Protein 8Q1W (pdb70)

InterPro domains:
  IPR009056 Cytochrome c-like domain [PF13442] (68-136)
  IPR009056 Cytochrome c-like domain [PF13442] (225-296)
  IPR009056 Cytochrome c-like domain [PS51007] (224-300)
  IPR009056 Cytochrome c-like domain [PS51007] (611-767)
  IPR013036 Domain of unknown function DUF1587 [PF07626] (745-812)
  IPR013039 Domain of unknown function DUF1588 [PF07627] (1191-1307)
  IPR013042 Domain of unknown function DUF1592 [PF07631] (1046-1174)
  IPR013043 Domain of unknown function DUF1595 [PF07637] (831-891)
  IPR036909 Cytochrome c-like domain superfamily [G3DSA:1.10.760.10] (64-149)
  IPR036909 Cytochrome c-like domain superfamily [G3DSA:1.10.760.10] (195-301)
  IPR036909 Cytochrome c-like domain superfamily [SSF46626] (68-137)
  IPR036909 Cytochrome c-like domain superfamily [SSF46626] (224-300)
  IPR036909 Cytochrome c-like domain superfamily [SSF46626] (611-688)
  IPR039715 Zinc finger CCHC domain-containing protein 10 [PTHR13491] (688-729)
  IPR048955 Cip1-like, core domain [PF21340] (362-570)

Solvent-accessible surface area: 13347 Å² total; per-residue (Å²): 161,141,22,77,36,71,53,0,81,113,44,6,51,24,31,103,12,70,20,52,73,55,31,4,18,43,3,48,8,142,120,129,31,79,25,134,28,96,88,32,53,166,103,93,72,64,4,64,79,36,15,25,62,60,53,16,140,158,62,50,90,52,2,35,72,97,19,0,16,5,4,0,29,18,2,82,79,17,43,82,125,110,130,23,70,37,70,67,0,77,36,32,6,41,8,43,92,16,66,23,52,112,52,29,18,60,36,4,118,23,139,121,136,31,78,27,135,28,113,52,30,51,164,102,107,43,64,4,65,68,33,14,22,95,54,57,22,141,171,62,45,92,55,1,34,76,103,22,0,15,8,4,0,28,27,3,90,64,14,78,163,136,26,68,38,71,47,0,65,34,33,6,45,4,49,77,12,69,21,53,113,50,30,6,21,36,1,49,5,139,120,140,29,77,19,131,28,97,86,32,52,166,100,93,46,64,4,62,67,35,16,21,91,48,56,20,138,164,73,45,92,60,2,34,74,99,21,0,13,7,3,0,27,19,2,79,88,26,77

Nearest PDB structures (foldseek):
  8q1w-assembly1_C  TM=1.010E+00  e=5.644E-18  Teredinibacter turnerae
  7b21-assembly1_AAA  TM=9.072E-01  e=2.473E-07  Cellvibrio japonicus Ueda107
  4wq8-assembly1_A  TM=5.565E-01  e=2.620E-02  Allochromatium vinosum DSM 180
  1hro-assembly2_B  TM=5.956E-01  e=1.282E-01  Rhodopila globiformis
  8q1w-assembly1_C  TM=1.013E+00  e=6.441E-17  Teredinibacter turnerae

Structure (mmCIF, N/CA/C/O backbone):
data_8Q1W
#
_entry.id   8Q1W
#
_cell.length_a   38.548
_cell.length_b   38.659
_cell.length_c   44.049
_cell.angle_alpha   90.480
_cell.angle_beta   90.591
_cell.angle_gamma   94.481
#
_symmetry.space_group_name_H-M   'P 1'
#
loop_
_entity.id
_entity.type
_entity.pdbx_description
1 polymer 'Putative lipoprotein'
2 non-polymer 'HEME C'
3 non-polymer 'CHLORIDE ION'
4 non-polymer 'SODIUM ION'
5 water water
#
loop_
_atom_site.group_PDB
_atom_site.id
_atom_site.type_symbol
_atom_site.label_atom_id
_atom_site.label_alt_id
_atom_site.label_comp_id
_atom_site.label_asym_id
_atom_site.label_entity_id
_atom_site.label_seq_id
_atom_site.pdbx_PDB_ins_code
_atom_site.Cartn_x
_atom_site.Cartn_y
_atom_site.Cartn_z
_atom_site.occupancy
_atom_site.B_iso_or_equiv
_atom_site.auth_seq_id
_atom_site.auth_comp_id
_atom_site.auth_asym_id
_atom_site.auth_atom_id
_atom_site.pdbx_PDB_model_num
ATOM 1 N N . TYR A 1 2 ? 44.137 -24.969 19.283 1.000 15.049 2 TYR A N 1
ATOM 2 C CA . TYR A 1 2 ? 43.434 -24.536 20.520 1.000 14.375 2 TYR A CA 1
ATOM 3 C C . TYR A 1 2 ? 42.575 -23.304 20.222 1.000 13.989 2 TYR A C 1
ATOM 4 O O . TYR A 1 2 ? 43.078 -22.336 19.683 1.000 13.787 2 TYR A O 1
ATOM 22 N N . VAL A 1 3 ? 41.292 -23.345 20.606 1.000 14.124 3 VAL A N 1
ATOM 23 C CA . VAL A 1 3 ? 40.359 -22.241 20.417 1.000 14.037 3 VAL A CA 1
ATOM 24 C C . VAL A 1 3 ? 39.789 -21.893 21.783 1.000 13.419 3 VAL A C 1
ATOM 25 O O . VAL A 1 3 ? 39.138 -22.728 22.409 1.000 13.870 3 VAL A O 1
ATOM 38 N N . GLY A 1 4 ? 40.017 -20.651 22.213 1.000 12.368 4 GLY A N 1
ATOM 39 C CA . GLY A 1 4 ? 39.724 -20.226 23.568 1.000 11.831 4 GLY A CA 1
ATOM 40 C C . GLY A 1 4 ? 38.269 -20.466 23.953 1.000 11.762 4 GLY A C 1
ATOM 41 O O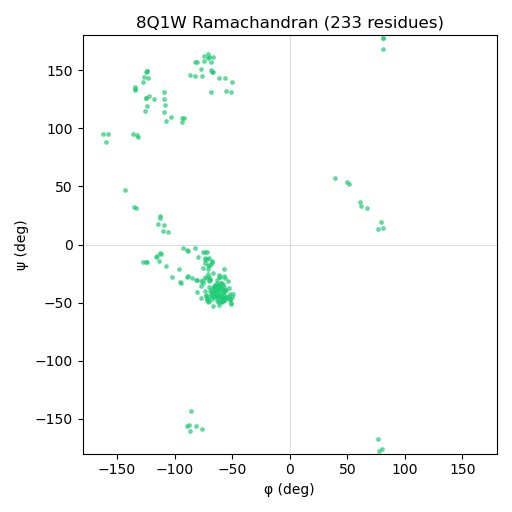 . GLY A 1 4 ? 37.364 -20.303 23.144 1.000 11.317 4 GLY A O 1
ATOM 45 N N . ASN A 1 5 ? 38.079 -20.834 25.220 1.000 11.750 5 ASN A N 1
ATOM 46 C CA . ASN A 1 5 ? 36.772 -21.074 25.799 1.000 12.509 5 ASN A CA 1
ATOM 47 C C . ASN A 1 5 ? 36.468 -19.909 26.732 1.000 11.494 5 ASN A C 1
ATOM 48 O O . ASN A 1 5 ? 37.044 -19.821 27.819 1.000 10.486 5 ASN A O 1
ATOM 59 N N . ALA A 1 6 ? 35.564 -19.032 26.282 1.000 10.543 6 ALA A N 1
ATOM 60 C CA . ALA A 1 6 ? 35.287 -17.787 26.972 1.000 10.574 6 ALA A CA 1
ATOM 61 C C . ALA A 1 6 ? 34.707 -18.050 28.360 1.000 10.261 6 ALA A C 1
ATOM 62 O O . ALA A 1 6 ? 34.975 -17.286 29.266 1.000 8.890 6 ALA A O 1
ATOM 69 N N . ALA A 1 7 ? 33.931 -19.133 28.535 1.000 10.541 7 ALA A N 1
ATOM 70 C CA . ALA A 1 7 ? 33.349 -19.415 29.838 1.000 11.272 7 ALA A CA 1
ATOM 71 C C . ALA A 1 7 ? 34.481 -19.630 30.841 1.000 11.128 7 ALA A C 1
ATOM 72 O O . ALA A 1 7 ? 34.517 -19.001 31.899 1.000 11.673 7 ALA A O 1
ATOM 79 N N . ASN A 1 8 ? 35.454 -20.461 30.461 1.000 11.264 8 ASN A N 1
ATOM 80 C CA . ASN A 1 8 ? 36.608 -20.719 31.304 1.000 11.319 8 ASN A CA 1
ATOM 81 C C . ASN A 1 8 ? 37.446 -19.456 31.476 1.000 10.859 8 ASN A C 1
ATOM 82 O O . ASN A 1 8 ? 38.029 -19.232 32.544 1.000 10.845 8 ASN A O 1
ATOM 93 N N . GLY A 1 9 ? 37.510 -18.636 30.418 1.000 9.903 9 GLY A N 1
ATOM 94 C CA . GLY A 1 9 ? 38.227 -17.369 30.476 1.000 9.798 9 GLY A CA 1
ATOM 95 C C . GLY A 1 9 ? 37.696 -16.448 31.577 1.000 9.516 9 GLY A C 1
ATOM 96 O O . GLY A 1 9 ? 38.469 -15.779 32.255 1.000 8.936 9 GLY A O 1
ATOM 100 N N . GLN A 1 10 ? 36.369 -16.389 31.708 1.000 10.146 10 GLN A N 1
ATOM 101 C CA . GLN A 1 10 ? 35.721 -15.619 32.752 1.000 11.274 10 GLN A CA 1
ATOM 102 C C . GLN A 1 10 ? 36.210 -16.081 34.124 1.000 10.445 10 GLN A C 1
ATOM 103 O O . GLN A 1 10 ? 36.580 -15.250 34.956 1.000 9.322 10 GLN A O 1
ATOM 117 N N . LEU A 1 11 ? 36.241 -17.405 34.329 1.000 10.245 11 LEU A N 1
ATOM 118 C CA . LEU A 1 11 ? 36.672 -17.966 35.603 1.000 10.827 11 LEU A CA 1
ATOM 119 C C . LEU A 1 11 ? 38.138 -17.631 35.871 1.000 10.262 11 LEU A C 1
ATOM 120 O O . LEU A 1 11 ? 38.487 -17.234 36.984 1.000 10.421 11 LEU A O 1
ATOM 136 N N . LEU A 1 12 ? 39.000 -17.770 34.852 1.000 9.620 12 LEU A N 1
ATOM 137 C CA . LEU A 1 12 ? 40.424 -17.508 35.029 1.000 9.455 12 LEU A CA 1
ATOM 138 C C . LEU A 1 12 ? 40.680 -16.027 35.290 1.000 8.725 12 LEU A C 1
ATOM 139 O O . LEU A 1 12 ? 41.510 -15.670 36.119 1.000 8.796 12 LEU A O 1
ATOM 155 N N . TYR A 1 13 ? 39.984 -15.170 34.549 1.000 8.158 13 TYR A N 1
ATOM 156 C CA . TYR A 1 13 ? 40.204 -13.739 34.648 1.000 8.144 13 TYR A CA 1
ATOM 157 C C . TYR A 1 13 ? 39.879 -13.275 36.063 1.000 8.713 13 TYR A C 1
ATOM 158 O O . TYR A 1 13 ? 40.544 -12.394 36.584 1.000 8.772 13 TYR A O 1
ATOM 176 N N . ALA A 1 14 ? 38.862 -13.878 36.682 1.000 9.879 14 ALA A N 1
ATOM 177 C CA . ALA A 1 14 ? 38.402 -13.460 37.999 1.000 10.573 14 ALA A CA 1
ATOM 178 C C . ALA A 1 14 ? 39.163 -14.184 39.118 1.000 11.186 14 ALA A C 1
ATOM 179 O O . ALA A 1 14 ? 38.980 -13.868 40.291 1.000 11.424 14 ALA A O 1
ATOM 186 N N . ASN A 1 15 ? 40.027 -15.140 38.763 1.000 11.710 15 ASN A N 1
ATOM 187 C CA . ASN A 1 15 ? 40.755 -15.928 39.742 1.000 13.511 15 ASN A CA 1
ATOM 188 C C . ASN A 1 15 ? 41.772 -15.046 40.460 1.000 13.617 15 ASN A C 1
ATOM 189 O O . ASN A 1 15 ? 42.547 -14.346 39.825 1.000 13.143 15 ASN A O 1
ATOM 200 N N . ALA A 1 16 ? 41.781 -15.107 41.793 1.000 14.252 16 ALA A N 1
ATOM 201 C CA . ALA A 1 16 ? 42.597 -14.189 42.573 1.000 15.440 16 ALA A CA 1
ATOM 202 C C . ALA A 1 16 ? 44.078 -14.572 42.521 1.000 17.047 16 ALA A C 1
ATOM 203 O O . ALA A 1 16 ? 44.920 -13.717 42.782 1.000 19.338 16 ALA A O 1
ATOM 210 N N . THR A 1 17 ? 44.411 -15.828 42.182 1.000 17.496 17 THR A N 1
ATOM 211 C CA . THR A 1 17 ? 45.803 -16.188 41.949 1.000 18.014 17 THR A CA 1
ATOM 212 C C . THR A 1 17 ? 46.362 -15.416 40.756 1.000 16.832 17 THR A C 1
ATOM 213 O O . THR A 1 17 ? 47.511 -14.999 40.775 1.000 19.076 17 THR A O 1
ATOM 224 N N . LEU A 1 18 ? 45.559 -15.246 39.706 1.000 14.868 18 LEU A N 1
ATOM 225 C CA . LEU A 1 18 ? 45.984 -14.499 38.530 1.000 12.705 18 LEU A CA 1
ATOM 226 C C . LEU A 1 18 ? 45.851 -12.999 38.788 1.000 11.922 18 LEU A C 1
ATOM 227 O O . LEU A 1 18 ? 46.719 -12.211 38.392 1.000 11.544 18 LEU A O 1
ATOM 243 N N . ASP A 1 19 ? 44.746 -12.630 39.455 1.000 11.268 19 ASP A N 1
ATOM 244 C CA . ASP A 1 19 ? 44.500 -11.302 39.995 1.000 11.527 19 ASP A CA 1
ATOM 245 C C . ASP A 1 19 ? 44.449 -10.236 38.895 1.000 9.965 19 ASP A C 1
ATOM 246 O O . ASP A 1 19 ? 44.801 -9.080 39.133 1.000 9.138 19 ASP A O 1
ATOM 255 N N . CYS A 1 20 ? 43.952 -10.603 37.711 1.000 8.721 20 CYS A N 1
ATOM 256 C CA . CYS A 1 20 ? 43.877 -9.656 36.604 1.000 8.769 20 CYS A CA 1
ATOM 257 C C . CYS A 1 20 ? 43.029 -8.436 36.973 1.000 9.383 20 CYS A C 1
ATOM 258 O O . CYS A 1 20 ? 43.302 -7.329 36.504 1.000 8.789 20 CYS A O 1
ATOM 265 N N . THR A 1 21 ? 41.979 -8.640 37.783 1.000 10.094 21 THR A N 1
ATOM 266 C CA . THR A 1 21 ? 41.037 -7.564 38.081 1.000 11.499 21 THR A CA 1
ATOM 267 C C . THR A 1 21 ? 41.642 -6.471 38.965 1.000 11.639 21 THR A C 1
ATOM 268 O O . THR A 1 21 ? 41.233 -5.320 38.862 1.000 11.631 21 THR A O 1
ATOM 279 N N . ASN A 1 22 ? 42.629 -6.815 39.798 1.000 11.470 22 ASN A N 1
ATOM 280 C CA . ASN A 1 22 ? 43.259 -5.846 40.689 1.000 12.125 22 ASN A CA 1
ATOM 281 C C . ASN A 1 22 ? 43.936 -4.722 39.904 1.000 12.077 22 ASN A C 1
ATOM 282 O O . ASN A 1 22 ? 43.913 -3.561 40.317 1.000 12.880 22 ASN A O 1
ATOM 288 N N . CYS A 1 23 ? 44.495 -5.056 38.740 1.000 11.590 23 CYS A N 1
ATOM 289 C CA . CYS A 1 23 ? 45.233 -4.106 37.927 1.000 11.017 23 CYS A CA 1
ATOM 290 C C . CYS A 1 23 ? 44.425 -3.594 36.739 1.000 10.121 23 CYS A C 1
ATOM 291 O O . CYS A 1 23 ? 44.678 -2.490 36.292 1.000 10.672 23 CYS A O 1
ATOM 298 N N . HIS A 1 24 ? 43.483 -4.393 36.232 1.000 9.576 24 HIS A N 1
ATOM 299 C CA . HIS A 1 24 ? 42.784 -4.076 34.996 1.000 8.594 24 HIS A CA 1
ATOM 300 C C . HIS A 1 24 ? 41.283 -3.825 35.173 1.000 9.039 24 HIS A C 1
ATOM 301 O O . HIS A 1 24 ? 40.637 -3.352 34.240 1.000 8.829 24 HIS A O 1
ATOM 316 N N . GLY A 1 25 ? 40.726 -4.104 36.355 1.000 10.197 25 GLY A N 1
ATOM 317 C CA . GLY A 1 25 ? 39.286 -3.983 36.557 1.000 10.281 25 GLY A CA 1
ATOM 318 C C . GLY A 1 25 ? 38.511 -5.194 36.027 1.000 10.426 25 GLY A C 1
ATOM 319 O O . GLY A 1 25 ? 39.053 -6.033 35.302 1.000 9.657 25 GLY A O 1
ATOM 323 N N . ALA A 1 26 ? 37.226 -5.271 36.395 1.000 10.579 26 ALA A N 1
ATOM 324 C CA . ALA A 1 26 ? 36.343 -6.324 35.905 1.000 10.902 26 ALA A CA 1
ATOM 325 C C . ALA A 1 26 ? 36.142 -6.267 34.396 1.000 10.963 26 ALA A C 1
ATOM 326 O O . ALA A 1 26 ? 35.869 -7.299 33.784 1.000 12.226 26 ALA A O 1
ATOM 333 N N . MET A 1 27 ? 36.203 -5.081 33.794 1.000 10.524 27 MET A N 1
ATOM 334 C CA . MET A 1 27 ? 35.972 -4.993 32.364 1.000 10.697 27 MET A CA 1
ATOM 335 C C . MET A 1 27 ? 37.034 -4.124 31.710 1.000 10.086 27 MET A C 1
ATOM 336 O O . MET A 1 27 ? 36.763 -3.471 30.717 1.000 9.344 27 MET A O 1
ATOM 350 N N . GLY A 1 28 ? 38.246 -4.128 32.263 1.000 10.053 28 GLY A N 1
ATOM 351 C CA . GLY A 1 28 ? 39.369 -3.512 31.577 1.000 10.352 28 GLY A CA 1
ATOM 352 C C . GLY A 1 28 ? 39.401 -1.991 31.718 1.000 10.684 28 GLY A C 1
ATOM 353 O O . GLY A 1 28 ? 40.120 -1.338 30.978 1.000 9.844 28 GLY A O 1
ATOM 357 N N . ASP A 1 29 ? 38.699 -1.460 32.730 1.000 11.700 29 ASP A N 1
ATOM 358 C CA . ASP A 1 29 ? 38.593 -0.028 32.965 1.000 13.330 29 ASP A CA 1
ATOM 359 C C . ASP A 1 29 ? 39.281 0.347 34.287 1.000 12.736 29 ASP A C 1
ATOM 360 O O . ASP A 1 29 ? 39.050 1.427 34.838 1.000 13.070 29 ASP A O 1
ATOM 369 N N . GLY A 1 30 ? 40.132 -0.554 34.788 1.000 11.734 30 GLY A N 1
ATOM 370 C CA . GLY A 1 30 ? 40.927 -0.341 35.986 1.000 11.233 30 GLY A CA 1
ATOM 371 C C . GLY A 1 30 ? 42.117 0.583 35.742 1.000 11.048 30 GLY A C 1
ATOM 372 O O . GLY A 1 30 ? 42.122 1.411 34.830 1.000 9.801 30 GLY A O 1
ATOM 376 N N . LEU A 1 31 ? 43.102 0.464 36.629 1.000 11.592 31 LEU A N 1
ATOM 377 C CA . LEU A 1 31 ? 44.285 1.311 36.601 1.000 12.035 31 LEU A CA 1
ATOM 378 C C . LEU A 1 31 ? 44.981 1.214 35.248 1.000 11.170 31 LEU A C 1
ATOM 379 O O . LEU A 1 31 ? 45.361 2.227 34.661 1.000 9.903 31 LEU A O 1
ATOM 395 N N . TYR A 1 32 ? 45.144 -0.021 34.757 1.000 10.403 32 TYR A N 1
ATOM 396 C CA . TYR A 1 32 ? 45.696 -0.235 33.433 1.000 11.010 32 TYR A CA 1
ATOM 397 C C . TYR A 1 32 ? 44.589 -0.718 32.500 1.000 10.951 32 TYR A C 1
ATOM 398 O O . TYR A 1 32 ? 44.017 -1.766 32.744 1.000 11.139 32 TYR A O 1
ATOM 416 N N . LYS A 1 33 ? 44.315 0.034 31.429 1.000 11.596 33 LYS A N 1
ATOM 417 C CA . LYS A 1 33 ? 43.190 -0.243 30.547 1.000 12.329 33 LYS A CA 1
ATOM 418 C C . LYS A 1 33 ? 43.492 -1.419 29.614 1.000 11.483 33 LYS A C 1
ATOM 419 O O . LYS A 1 33 ? 44.638 -1.679 29.266 1.000 11.368 33 LYS A O 1
ATOM 438 N N . ILE A 1 34 ? 42.436 -2.139 29.220 1.000 10.961 34 ILE A N 1
ATOM 439 C CA . ILE A 1 34 ? 42.500 -3.130 28.161 1.000 10.893 34 ILE A CA 1
ATOM 440 C C . ILE A 1 34 ? 41.436 -2.733 27.147 1.000 11.823 34 ILE A C 1
ATOM 441 O O . ILE A 1 34 ? 40.290 -2.531 27.535 1.000 12.711 34 ILE A O 1
ATOM 457 N N . ASP A 1 35 ? 41.839 -2.589 25.875 1.000 12.177 35 ASP A N 1
ATOM 458 C CA . ASP A 1 35 ? 40.926 -2.289 24.781 1.000 12.463 35 ASP A CA 1
ATOM 459 C C . ASP A 1 35 ? 40.492 -3.604 24.131 1.000 11.415 35 ASP A C 1
ATOM 460 O O . ASP A 1 35 ? 41.299 -4.229 23.458 1.000 10.440 35 ASP A O 1
ATOM 469 N N . PRO A 1 36 ? 39.228 -4.073 24.292 1.000 11.408 36 PRO A N 1
ATOM 470 C CA . PRO A 1 36 ? 38.845 -5.396 23.787 1.000 11.827 36 PRO A CA 1
ATOM 471 C C . PRO A 1 36 ? 38.640 -5.514 22.275 1.000 13.334 36 PRO A C 1
ATOM 472 O O . PRO A 1 36 ? 38.442 -6.621 21.766 1.000 12.841 36 PRO A O 1
ATOM 483 N N . HIS A 1 37 ? 38.694 -4.377 21.571 1.000 15.797 37 HIS A N 1
ATOM 484 C CA . HIS A 1 37 ? 38.540 -4.336 20.123 1.000 17.540 37 HIS A CA 1
ATOM 485 C C . HIS A 1 37 ? 39.884 -4.495 19.415 1.000 16.422 37 HIS A C 1
ATOM 486 O O . HIS A 1 37 ? 39.916 -5.007 18.309 1.000 15.918 37 HIS A O 1
ATOM 501 N N . ALA A 1 38 ? 40.987 -4.087 20.062 1.000 16.156 38 ALA A N 1
ATOM 502 C CA . ALA A 1 38 ? 42.299 -4.028 19.429 1.000 15.740 38 ALA A CA 1
ATOM 503 C C . ALA A 1 38 ? 42.821 -5.428 19.100 1.000 15.597 38 ALA A C 1
ATOM 504 O O . ALA A 1 38 ? 42.579 -6.376 19.843 1.000 15.188 38 ALA A O 1
ATOM 511 N N . THR A 1 39 ? 43.607 -5.527 18.024 1.000 16.130 39 THR A N 1
ATOM 512 C CA . THR A 1 39 ? 44.199 -6.796 17.631 1.000 16.638 39 THR A CA 1
ATOM 513 C C . THR A 1 39 ? 45.725 -6.785 17.791 1.000 16.273 39 THR A C 1
ATOM 514 O O . THR A 1 39 ? 46.326 -7.841 17.673 1.000 16.481 39 THR A O 1
ATOM 525 N N . VAL A 1 40 ? 46.352 -5.637 18.116 1.000 16.015 40 VAL A N 1
ATOM 526 C CA . VAL A 1 40 ? 47.783 -5.606 18.395 1.000 17.000 40 VAL A CA 1
ATOM 527 C C . VAL A 1 40 ? 48.021 -4.935 19.748 1.000 16.994 40 VAL A C 1
ATOM 528 O O . VAL A 1 40 ? 47.353 -3.958 20.069 1.000 16.395 40 VAL A O 1
ATOM 541 N N . PHE A 1 41 ? 48.965 -5.481 20.537 1.000 17.501 41 PHE A N 1
ATOM 542 C CA . PHE A 1 41 ? 49.194 -5.020 21.900 1.000 18.384 41 PHE A CA 1
ATOM 543 C C . PHE A 1 41 ? 50.688 -4.856 22.155 1.000 19.414 41 PHE A C 1
ATOM 544 O O . PHE A 1 41 ? 51.485 -5.727 21.807 1.000 20.487 41 PHE A O 1
ATOM 561 N N . GLY A 1 42 ? 51.054 -3.707 22.741 1.000 22.454 42 GLY A N 1
ATOM 562 C CA . GLY A 1 42 ? 52.423 -3.447 23.158 1.000 24.763 42 GLY A CA 1
ATOM 563 C C . GLY A 1 42 ? 53.343 -3.101 21.990 1.000 26.736 42 GLY A C 1
ATOM 564 O O . GLY A 1 42 ? 52.875 -2.875 20.880 1.000 28.323 42 GLY A O 1
ATOM 568 N N . GLN A 1 43 ? 54.659 -3.108 22.257 1.000 27.486 43 GLN A N 1
ATOM 569 C CA . GLN A 1 43 ? 55.649 -2.566 21.338 1.000 27.439 43 GLN A CA 1
ATOM 570 C C . GLN A 1 43 ? 56.199 -3.648 20.411 1.000 27.480 43 GLN A C 1
ATOM 571 O O . GLN A 1 43 ? 57.009 -3.346 19.543 1.000 30.127 43 GLN A O 1
ATOM 585 N N . ASN A 1 44 ? 55.779 -4.901 20.592 1.000 26.413 44 ASN A N 1
ATOM 586 C CA . ASN A 1 44 ? 56.101 -5.953 19.642 1.000 27.326 44 ASN A CA 1
ATOM 587 C C . ASN A 1 44 ? 54.831 -6.337 18.879 1.000 25.831 44 ASN A C 1
ATOM 588 O O . ASN A 1 44 ? 54.787 -7.392 18.259 1.000 27.307 44 ASN A O 1
ATOM 599 N N . ASN A 1 45 ? 53.809 -5.467 18.945 1.000 24.684 45 ASN A N 1
ATOM 600 C CA . ASN A 1 45 ? 52.506 -5.668 18.321 1.000 25.302 45 ASN A CA 1
ATOM 601 C C . ASN A 1 45 ? 52.074 -7.129 18.444 1.000 22.413 45 ASN A C 1
ATOM 602 O O . ASN A 1 45 ? 51.787 -7.790 17.450 1.000 21.536 45 ASN A O 1
ATOM 613 N N . LYS A 1 46 ? 52.009 -7.608 19.693 1.000 19.184 46 LYS A N 1
ATOM 614 C CA . LYS A 1 46 ? 51.578 -8.961 20.009 1.000 17.395 46 LYS A CA 1
ATOM 615 C C . LYS A 1 46 ? 50.063 -9.090 19.855 1.000 14.511 46 LYS A C 1
ATOM 616 O O . LYS A 1 46 ? 49.340 -8.100 19.948 1.000 13.577 46 LYS A O 1
ATOM 635 N N . THR A 1 47 ? 49.600 -10.332 19.670 1.000 12.015 47 THR A N 1
ATOM 636 C CA . THR A 1 47 ? 48.181 -10.642 19.774 1.000 10.564 47 THR A CA 1
ATOM 637 C C . THR A 1 47 ? 47.768 -10.546 21.237 1.000 9.049 47 THR A C 1
ATOM 638 O O . THR A 1 47 ? 48.616 -10.577 22.126 1.000 8.863 47 THR A O 1
ATOM 649 N N . LEU A 1 48 ? 46.462 -10.403 21.473 1.000 8.473 48 LEU A N 1
ATOM 650 C CA . LEU A 1 48 ? 45.922 -10.438 22.822 1.000 8.480 48 LEU A CA 1
ATOM 651 C C . LEU A 1 48 ? 46.401 -11.685 23.565 1.000 8.941 48 LEU A C 1
ATOM 652 O O . LEU A 1 48 ? 46.871 -11.592 24.699 1.000 9.812 48 LEU A O 1
ATOM 668 N N . GLU A 1 49 ? 46.326 -12.847 22.917 1.000 9.408 49 GLU A N 1
ATOM 669 C CA . GLU A 1 49 ? 46.709 -14.111 23.528 1.000 9.905 49 GLU A CA 1
ATOM 670 C C . GLU A 1 49 ? 48.185 -14.090 23.954 1.000 10.191 49 GLU A C 1
ATOM 671 O O . GLU A 1 49 ? 48.545 -14.538 25.047 1.000 8.709 49 GLU A O 1
ATOM 683 N N . ASN A 1 50 ? 49.049 -13.593 23.065 1.000 10.902 50 ASN A N 1
ATOM 684 C CA . ASN A 1 50 ? 50.484 -13.678 23.262 1.000 12.028 50 ASN A CA 1
ATOM 685 C C . ASN A 1 50 ? 50.963 -12.669 24.301 1.000 11.181 50 ASN A C 1
ATOM 686 O O . ASN A 1 50 ? 51.927 -12.962 24.994 1.000 11.459 50 ASN A O 1
ATOM 697 N N . ILE A 1 51 ? 50.327 -11.494 24.401 1.000 10.774 51 ILE A N 1
ATOM 698 C CA . ILE A 1 51 ? 50.686 -10.541 25.443 1.000 11.118 51 ILE A CA 1
ATOM 699 C C . ILE A 1 51 ? 50.350 -11.148 26.816 1.000 10.589 51 ILE A C 1
ATOM 700 O O . ILE A 1 51 ? 51.148 -11.040 27.742 1.000 9.652 51 ILE A O 1
ATOM 716 N N . ILE A 1 52 ? 49.220 -11.863 26.925 1.000 9.951 52 ILE A N 1
ATOM 717 C CA . ILE A 1 52 ? 48.816 -12.470 28.187 1.000 9.410 52 ILE A CA 1
ATOM 718 C C . ILE A 1 52 ? 49.725 -13.659 28.472 1.000 9.211 52 ILE A C 1
ATOM 719 O O . ILE A 1 52 ? 50.208 -13.810 29.593 1.000 8.647 52 ILE A O 1
ATOM 735 N N . ALA A 1 53 ? 49.988 -14.477 27.453 1.000 9.567 53 ALA A N 1
ATOM 736 C CA . ALA A 1 53 ? 50.766 -15.692 27.667 1.000 10.249 53 ALA A CA 1
ATOM 737 C C . ALA A 1 53 ? 52.168 -15.302 28.133 1.000 10.415 53 ALA A C 1
ATOM 738 O O . ALA A 1 53 ? 52.683 -15.856 29.105 1.000 10.438 53 ALA A O 1
ATOM 745 N N . GLU A 1 54 ? 52.759 -14.325 27.442 1.000 10.214 54 GLU A N 1
ATOM 746 C CA . GLU A 1 54 ? 54.174 -14.027 27.598 1.000 10.978 54 GLU A CA 1
ATOM 747 C C . GLU A 1 54 ? 54.410 -13.090 28.784 1.000 10.059 54 GLU A C 1
ATOM 748 O O . GLU A 1 54 ? 55.467 -13.187 29.379 1.000 9.818 54 GLU A O 1
ATOM 754 N N . ASP A 1 55 ? 53.444 -12.221 29.154 1.000 9.839 55 ASP A N 1
ATOM 755 C CA . ASP A 1 55 ? 53.717 -11.077 30.016 1.000 9.981 55 ASP A CA 1
ATOM 756 C C . ASP A 1 55 ? 52.786 -10.986 31.233 1.000 8.523 55 ASP A C 1
ATOM 757 O O . ASP A 1 55 ? 53.100 -10.224 32.155 1.000 8.063 55 ASP A O 1
ATOM 766 N N . MET A 1 56 ? 51.655 -11.718 31.261 1.000 7.042 56 MET A N 1
ATOM 767 C CA . MET A 1 56 ? 50.688 -11.515 32.341 1.000 6.984 56 MET A CA 1
ATOM 768 C C . MET A 1 56 ? 50.369 -12.808 33.099 1.000 7.018 56 MET A C 1
ATOM 769 O O . MET A 1 56 ? 50.371 -13.899 32.554 1.000 7.527 56 MET A O 1
ATOM 782 N N . PRO A 1 57 ? 50.035 -12.771 34.401 1.000 6.867 57 PRO A N 1
ATOM 783 C CA . PRO A 1 57 ? 50.107 -11.566 35.217 1.000 6.820 57 PRO A CA 1
ATOM 784 C C . PRO A 1 57 ? 51.566 -11.261 35.534 1.000 6.941 57 PRO A C 1
ATOM 785 O O . PRO A 1 57 ? 52.403 -12.152 35.457 1.000 6.562 57 PRO A O 1
ATOM 796 N N . GLN A 1 58 ? 51.833 -10.013 35.943 1.000 7.463 58 GLN A N 1
ATOM 797 C CA . GLN A 1 58 ? 53.187 -9.536 36.105 1.000 8.164 58 GLN A CA 1
ATOM 798 C C . GLN A 1 58 ? 53.864 -10.316 37.230 1.000 9.390 58 GLN A C 1
ATOM 799 O O . GLN A 1 58 ? 55.036 -10.642 37.112 1.000 9.445 58 GLN A O 1
ATOM 813 N N . LEU A 1 59 ? 53.112 -10.674 38.281 1.000 11.386 59 LEU A N 1
ATOM 814 C CA . LEU A 1 59 ? 53.660 -11.425 39.409 1.000 13.517 59 LEU A CA 1
ATOM 815 C C . LEU A 1 59 ? 54.397 -12.667 38.924 1.000 12.882 59 LEU A C 1
ATOM 816 O O . LEU A 1 59 ? 55.459 -13.019 39.444 1.000 12.810 59 LEU A O 1
ATOM 832 N N . ASN A 1 60 ? 53.797 -13.362 37.959 1.000 12.090 60 ASN A N 1
ATOM 833 C CA . ASN A 1 60 ? 54.405 -14.554 37.404 1.000 12.422 60 ASN A CA 1
ATOM 834 C C . ASN A 1 60 ? 53.751 -14.882 36.067 1.000 11.503 60 ASN A C 1
ATOM 835 O O . ASN A 1 60 ? 52.718 -15.546 36.023 1.000 11.096 60 ASN A O 1
ATOM 846 N N . PRO A 1 61 ? 54.348 -14.436 34.943 1.000 11.214 61 PRO A N 1
ATOM 847 C CA . PRO A 1 61 ? 53.798 -14.702 33.611 1.000 10.822 61 PRO A CA 1
ATOM 848 C C . PRO A 1 61 ? 53.505 -16.173 33.322 1.000 10.802 61 PRO A C 1
ATOM 849 O O . PRO A 1 61 ? 52.497 -16.500 32.714 1.000 9.194 61 PRO A O 1
ATOM 860 N N . ALA A 1 62 ? 54.362 -17.076 33.804 1.000 11.466 62 ALA A N 1
ATOM 861 C CA . ALA A 1 62 ? 54.216 -18.494 33.506 1.000 12.135 62 ALA A CA 1
ATOM 862 C C . ALA A 1 62 ? 52.970 -19.105 34.148 1.000 13.120 62 ALA A C 1
ATOM 863 O O . ALA A 1 62 ? 52.580 -20.207 33.762 1.000 14.979 62 ALA A O 1
ATOM 870 N N . SER A 1 63 ? 52.327 -18.414 35.102 1.000 12.742 63 SER A N 1
ATOM 871 C CA . SER A 1 63 ? 51.121 -18.933 35.734 1.000 12.620 63 SER A CA 1
ATOM 872 C C . SER A 1 63 ? 49.916 -18.905 34.796 1.000 13.078 63 SER A C 1
ATOM 873 O O . SER A 1 63 ? 48.879 -19.462 35.131 1.000 13.398 63 SER A O 1
ATOM 881 N N . CYS A 1 64 ? 50.012 -18.215 33.653 1.000 12.989 64 CYS A N 1
ATOM 882 C CA . CYS A 1 64 ? 48.929 -18.191 32.687 1.000 12.784 64 CYS A CA 1
ATOM 883 C C . CYS A 1 64 ? 49.557 -18.379 31.315 1.000 12.401 64 CYS A C 1
ATOM 884 O O . CYS A 1 64 ? 50.039 -17.419 30.728 1.000 11.509 64 CYS A O 1
ATOM 891 N N . GLY A 1 65 ? 49.579 -19.634 30.850 1.000 12.095 65 GLY A N 1
ATOM 892 C CA . GLY A 1 65 ? 50.212 -19.987 29.592 1.000 12.812 65 GLY A CA 1
ATOM 893 C C . GLY A 1 65 ? 49.277 -19.815 28.397 1.000 13.176 65 GLY A C 1
ATOM 894 O O . GLY A 1 65 ? 48.257 -19.126 28.477 1.000 12.010 65 GLY A O 1
ATOM 898 N N . ALA A 1 66 ? 49.647 -20.486 27.301 1.000 14.059 66 ALA A N 1
ATOM 899 C CA . ALA A 1 66 ? 48.995 -20.342 26.007 1.000 15.026 66 ALA A CA 1
ATOM 900 C C . ALA A 1 66 ? 47.494 -20.620 26.088 1.000 15.438 66 ALA A C 1
ATOM 901 O O . ALA A 1 66 ? 46.696 -19.866 25.527 1.000 15.017 66 ALA A O 1
ATOM 908 N N . GLU A 1 67 ? 47.124 -21.729 26.736 1.000 16.609 67 GLU A N 1
ATOM 909 C CA . GLU A 1 67 ? 45.731 -22.147 26.828 1.000 18.123 67 GLU A CA 1
ATOM 910 C C . GLU A 1 67 ? 44.942 -21.153 27.679 1.000 14.845 67 GLU A C 1
ATOM 911 O O . GLU A 1 67 ? 43.899 -20.681 27.258 1.000 13.319 67 GLU A O 1
ATOM 923 N N . CYS A 1 68 ? 45.437 -20.879 28.888 1.000 13.108 68 CYS A N 1
ATOM 924 C CA . CYS A 1 68 ? 44.853 -19.899 29.795 1.000 12.219 68 CYS A CA 1
ATOM 925 C C . CYS A 1 68 ? 44.623 -18.568 29.075 1.000 10.764 68 CYS A C 1
ATOM 926 O O . CYS A 1 68 ? 43.549 -17.992 29.197 1.000 10.142 68 CYS A O 1
ATOM 933 N N . ALA A 1 69 ? 45.629 -18.121 28.309 1.000 9.440 69 ALA A N 1
ATOM 934 C CA . ALA A 1 69 ? 45.627 -16.823 27.653 1.000 8.713 69 ALA A CA 1
ATOM 935 C C . ALA A 1 69 ? 44.554 -16.805 26.581 1.000 8.028 69 ALA A C 1
ATOM 936 O O . ALA A 1 69 ? 43.850 -15.815 26.474 1.000 8.065 69 ALA A O 1
ATOM 943 N N . ALA A 1 70 ? 44.432 -17.906 25.820 1.000 7.435 70 ALA A N 1
ATOM 944 C CA . ALA A 1 70 ? 43.435 -18.008 24.761 1.000 7.317 70 ALA A CA 1
ATOM 945 C C . ALA A 1 70 ? 42.026 -17.948 25.355 1.000 6.967 70 ALA A C 1
ATOM 946 O O . ALA A 1 70 ? 41.155 -17.272 24.815 1.000 6.733 70 ALA A O 1
ATOM 953 N N . ASP A 1 71 ? 41.798 -18.678 26.450 1.000 6.495 71 ASP A N 1
ATOM 954 C CA . ASP A 1 71 ? 40.503 -18.655 27.118 1.000 6.620 71 ASP A CA 1
ATOM 955 C C . ASP A 1 71 ? 40.201 -17.231 27.602 1.000 5.952 71 ASP A C 1
ATOM 956 O O . ASP A 1 71 ? 39.110 -16.721 27.360 1.000 5.616 71 ASP A O 1
ATOM 965 N N . ILE A 1 72 ? 41.139 -16.618 28.341 1.000 5.654 72 ILE A N 1
ATOM 966 C CA . ILE A 1 72 ? 40.934 -15.266 28.848 1.000 5.450 72 ILE A CA 1
ATOM 967 C C . ILE A 1 72 ? 40.697 -14.300 27.689 1.000 5.209 72 ILE A C 1
ATOM 968 O O . ILE A 1 72 ? 39.820 -13.455 27.775 1.000 5.092 72 ILE A O 1
ATOM 984 N N . ALA A 1 73 ? 41.511 -14.372 26.628 1.000 5.129 73 ALA A N 1
ATOM 985 C CA . ALA A 1 73 ? 41.316 -13.513 25.466 1.000 5.221 73 ALA A CA 1
ATOM 986 C C . ALA A 1 73 ? 39.894 -13.639 24.894 1.000 5.383 73 ALA A C 1
ATOM 987 O O . ALA A 1 73 ? 39.258 -12.637 24.589 1.000 5.522 73 ALA A O 1
ATOM 994 N N . ALA A 1 74 ? 39.388 -14.872 24.748 1.000 5.546 74 ALA A N 1
ATOM 995 C CA . ALA A 1 74 ? 38.041 -15.128 24.244 1.000 5.820 74 ALA A CA 1
ATOM 996 C C . ALA A 1 74 ? 37.004 -14.414 25.113 1.000 6.165 74 ALA A C 1
ATOM 997 O O . ALA A 1 74 ? 36.046 -13.843 24.600 1.000 6.389 74 ALA A O 1
ATOM 1004 N N . TYR A 1 75 ? 37.224 -14.417 26.432 1.000 6.169 75 TYR A N 1
ATOM 1005 C CA . TYR A 1 75 ? 36.355 -13.695 27.350 1.000 6.301 75 TYR A CA 1
ATOM 1006 C C . TYR A 1 75 ? 36.487 -12.184 27.151 1.000 6.047 75 TYR A C 1
ATOM 1007 O O . TYR A 1 75 ? 35.476 -11.484 27.096 1.000 6.076 75 TYR A O 1
ATOM 1025 N N . ILE A 1 76 ? 37.726 -11.674 27.060 1.000 5.906 76 ILE A N 1
ATOM 1026 C CA . ILE A 1 76 ? 37.951 -10.241 26.917 1.000 5.999 76 ILE A CA 1
ATOM 1027 C C . ILE A 1 76 ? 37.212 -9.674 25.698 1.000 6.308 76 ILE A C 1
ATOM 1028 O O . ILE A 1 76 ? 36.666 -8.578 25.761 1.000 6.443 76 ILE A O 1
ATOM 1044 N N . ARG A 1 77 ? 37.176 -10.397 24.578 1.000 6.597 77 ARG A N 1
ATOM 1045 C CA . ARG A 1 77 ? 36.475 -9.910 23.398 1.000 6.843 77 ARG A CA 1
ATOM 1046 C C . ARG A 1 77 ? 35.006 -9.585 23.685 1.000 7.388 77 ARG A C 1
ATOM 1047 O O . ARG A 1 77 ? 34.445 -8.679 23.043 1.000 7.275 77 ARG A O 1
ATOM 1068 N N . THR A 1 78 ? 34.403 -10.275 24.668 1.000 7.768 78 THR A N 1
ATOM 1069 C CA . THR A 1 78 ? 32.992 -10.072 24.968 1.000 8.565 78 THR A CA 1
ATOM 1070 C C . THR A 1 78 ? 32.739 -8.716 25.621 1.000 9.324 78 THR A C 1
ATOM 1071 O O . THR A 1 78 ? 31.595 -8.290 25.631 1.000 9.654 78 THR A O 1
ATOM 1082 N N . TRP A 1 79 ? 33.776 -8.055 26.162 1.000 9.893 79 TRP A N 1
ATOM 1083 C CA . TRP A 1 79 ? 33.613 -6.756 26.802 1.000 10.611 79 TRP A CA 1
ATOM 1084 C C . TRP A 1 79 ? 33.218 -5.676 25.804 1.000 12.556 79 TRP A C 1
ATOM 1085 O O . TRP A 1 79 ? 32.698 -4.627 26.174 1.000 11.705 79 TRP A O 1
ATOM 1106 N N . ALA A 1 80 ? 33.568 -5.904 24.545 1.000 15.039 80 ALA A N 1
ATOM 1107 C CA . ALA A 1 80 ? 33.178 -4.993 23.488 1.000 17.962 80 ALA A CA 1
ATOM 1108 C C . ALA A 1 80 ? 31.656 -4.840 23.439 1.000 20.688 80 ALA A C 1
ATOM 1109 O O . ALA A 1 80 ? 31.176 -3.850 22.917 1.000 22.788 80 ALA A O 1
ATOM 1116 N N . GLY A 1 81 ? 30.899 -5.802 23.987 1.000 24.078 81 GLY A N 1
ATOM 1117 C CA . GLY A 1 81 ? 29.444 -5.741 23.975 1.000 25.629 81 GLY A CA 1
ATOM 1118 C C . GLY A 1 81 ? 28.871 -5.018 25.183 1.000 26.190 81 GLY A C 1
ATOM 1119 O O . GLY A 1 81 ? 29.609 -4.182 25.755 1.000 29.924 81 GLY A O 1
ATOM 1123 N N . GLY B 1 1 ? 17.634 -32.261 51.292 1.000 20.864 1 GLY B N 1
ATOM 1124 C CA . GLY B 1 1 ? 18.764 -31.423 51.731 1.000 20.495 1 GLY B CA 1
ATOM 1125 C C . GLY B 1 1 ? 18.834 -30.125 50.934 1.000 19.783 1 GLY B C 1
ATOM 1126 O O . GLY B 1 1 ? 18.319 -30.045 49.821 1.000 20.977 1 GLY B O 1
ATOM 1131 N N . TYR B 1 2 ? 19.444 -29.099 51.536 1.000 17.504 2 TYR B N 1
ATOM 1132 C CA . TYR B 1 2 ? 19.771 -27.881 50.816 1.000 15.683 2 TYR B CA 1
ATOM 1133 C C . TYR B 1 2 ? 20.987 -28.203 49.955 1.000 14.474 2 TYR B C 1
ATOM 1134 O O . TYR B 1 2 ? 21.826 -29.000 50.339 1.000 13.722 2 TYR B O 1
ATOM 1152 N N . VAL B 1 3 ? 21.063 -27.608 48.767 1.000 14.363 3 VAL B N 1
ATOM 1153 C CA . VAL B 1 3 ? 22.224 -27.756 47.899 1.000 13.210 3 VAL B CA 1
ATOM 1154 C C . VAL B 1 3 ? 22.710 -26.353 47.559 1.000 12.217 3 VAL B C 1
ATOM 1155 O O . VAL B 1 3 ? 21.988 -25.601 46.908 1.000 12.004 3 VAL B O 1
ATOM 1168 N N . GLY B 1 4 ? 23.923 -26.025 48.031 1.000 11.605 4 GLY B N 1
ATOM 1169 C CA . GLY B 1 4 ? 24.501 -24.700 47.901 1.000 11.626 4 GLY B CA 1
ATOM 1170 C C . GLY B 1 4 ? 24.441 -24.163 46.473 1.000 11.717 4 GLY B C 1
ATOM 1171 O O . GLY B 1 4 ? 24.681 -24.887 45.513 1.000 11.707 4 GLY B O 1
ATOM 1175 N N . ASN B 1 5 ? 24.133 -22.871 46.363 1.000 12.411 5 ASN B N 1
ATOM 1176 C CA . ASN B 1 5 ? 24.115 -22.161 45.098 1.000 13.486 5 ASN B CA 1
ATOM 1177 C C . ASN B 1 5 ? 25.375 -21.302 45.009 1.000 12.720 5 ASN B C 1
ATOM 1178 O O . ASN B 1 5 ? 25.482 -20.302 45.722 1.000 12.450 5 ASN B O 1
ATOM 1189 N N . ALA B 1 6 ? 26.305 -21.680 44.119 1.000 12.239 6 ALA B N 1
ATOM 1190 C CA . ALA B 1 6 ? 27.602 -21.021 44.011 1.000 12.479 6 ALA B CA 1
ATOM 1191 C C . ALA B 1 6 ? 27.469 -19.553 43.596 1.000 12.486 6 ALA B C 1
ATOM 1192 O O . ALA B 1 6 ? 28.268 -18.730 44.028 1.000 12.328 6 ALA B O 1
ATOM 1199 N N . ALA B 1 7 ? 26.495 -19.239 42.731 1.000 12.248 7 ALA B N 1
ATOM 1200 C CA . ALA B 1 7 ? 26.272 -17.869 42.308 1.000 12.480 7 ALA B CA 1
ATOM 1201 C C . ALA B 1 7 ? 25.884 -17.003 43.503 1.000 12.212 7 ALA B C 1
ATOM 1202 O O . ALA B 1 7 ? 26.393 -15.887 43.652 1.000 11.806 7 ALA B O 1
ATOM 1209 N N . ASN B 1 8 ? 24.992 -17.516 44.358 1.000 11.654 8 ASN B N 1
ATOM 1210 C CA . ASN B 1 8 ? 24.668 -16.812 45.584 1.000 11.657 8 ASN B CA 1
ATOM 1211 C C . ASN B 1 8 ? 25.916 -16.670 46.434 1.000 10.661 8 ASN B C 1
ATOM 1212 O O . ASN B 1 8 ? 26.184 -15.591 46.950 1.000 9.875 8 ASN B O 1
ATOM 1223 N N . GLY B 1 9 ? 26.683 -17.762 46.546 1.000 10.188 9 GLY B N 1
ATOM 1224 C CA . GLY B 1 9 ? 27.869 -17.785 47.386 1.000 9.988 9 GLY B CA 1
ATOM 1225 C C . GLY B 1 9 ? 28.925 -16.766 46.953 1.000 10.359 9 GLY B C 1
ATOM 1226 O O . GLY B 1 9 ? 29.595 -16.192 47.803 1.000 9.711 9 GLY B O 1
ATOM 1230 N N . GLN B 1 10 ? 29.092 -16.557 45.640 1.000 10.751 10 GLN B N 1
ATOM 1231 C CA . GLN B 1 10 ? 29.982 -15.515 45.138 1.000 11.760 10 GLN B CA 1
ATOM 1232 C C . GLN B 1 10 ? 29.660 -14.169 45.797 1.000 11.235 10 GLN B C 1
ATOM 1233 O O . GLN B 1 10 ? 30.557 -13.478 46.270 1.000 12.212 10 GLN B O 1
ATOM 1247 N N . LEU B 1 11 ? 28.378 -13.808 45.845 1.000 10.299 11 LEU B N 1
ATOM 1248 C CA . LEU B 1 11 ? 27.963 -12.505 46.337 1.000 10.583 11 LEU B CA 1
ATOM 1249 C C . LEU B 1 11 ? 28.001 -12.450 47.866 1.000 9.531 11 LEU B C 1
ATOM 1250 O O . LEU B 1 11 ? 28.400 -11.430 48.438 1.000 8.887 11 LEU B O 1
ATOM 1266 N N . LEU B 1 12 ? 27.651 -13.574 48.501 1.000 8.283 12 LEU B N 1
ATOM 1267 C CA . LEU B 1 12 ? 27.615 -13.642 49.947 1.000 8.291 12 LEU B CA 1
ATOM 1268 C C . LEU B 1 12 ? 29.033 -13.575 50.491 1.000 7.839 12 LEU B C 1
ATOM 1269 O O . LEU B 1 12 ? 29.270 -12.906 51.483 1.000 7.663 12 LEU B O 1
ATOM 1285 N N . TYR B 1 13 ? 29.977 -14.257 49.826 1.000 7.432 13 TYR B N 1
ATOM 1286 C CA . TYR B 1 13 ? 31.357 -14.215 50.276 1.000 7.254 13 TYR B CA 1
ATOM 1287 C C . TYR B 1 13 ? 31.902 -12.786 50.213 1.000 7.600 13 TYR B C 1
ATOM 1288 O O . TYR B 1 13 ? 32.719 -12.390 51.038 1.000 7.137 13 TYR B O 1
ATOM 1306 N N . ALA B 1 14 ? 31.464 -12.015 49.216 1.000 7.996 14 ALA B N 1
ATOM 1307 C C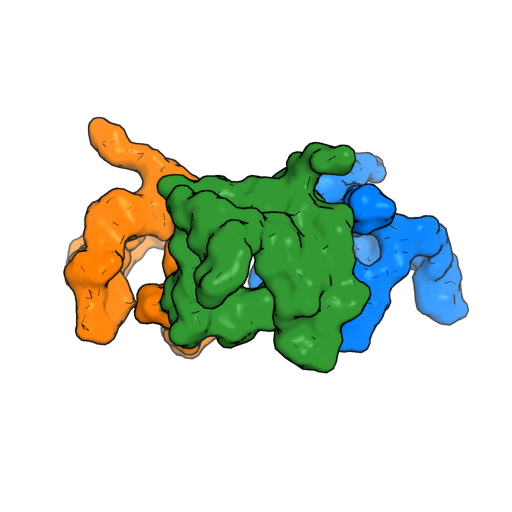A . ALA B 1 14 ? 31.977 -10.672 49.002 1.000 8.414 14 ALA B CA 1
ATOM 1308 C C . ALA B 1 14 ? 31.165 -9.637 49.785 1.000 8.597 14 ALA B C 1
ATOM 1309 O O . ALA B 1 14 ? 31.538 -8.468 49.802 1.000 8.149 14 ALA B O 1
ATOM 1316 N N . ASN B 1 15 ? 30.077 -10.076 50.444 1.000 9.001 15 ASN B N 1
ATOM 1317 C CA . ASN B 1 15 ? 29.173 -9.216 51.200 1.000 9.953 15 ASN B CA 1
ATOM 1318 C C . ASN B 1 15 ? 29.974 -8.338 52.166 1.000 10.924 15 ASN B C 1
ATOM 1319 O O . ASN B 1 15 ? 30.842 -8.834 52.882 1.000 11.495 15 ASN B O 1
ATOM 1330 N N . ALA B 1 16 ? 29.680 -7.032 52.161 1.000 11.750 16 ALA B N 1
ATOM 1331 C CA . ALA B 1 16 ? 30.416 -6.051 52.956 1.000 12.981 16 ALA B CA 1
ATOM 1332 C C . ALA B 1 16 ? 30.223 -6.281 54.456 1.000 13.522 16 ALA B C 1
ATOM 1333 O O . ALA B 1 16 ? 31.171 -6.125 55.216 1.000 15.148 16 ALA B O 1
ATOM 1340 N N . THR B 1 17 ? 29.016 -6.689 54.867 1.000 14.337 17 THR B N 1
ATOM 1341 C CA . THR B 1 17 ? 28.678 -6.927 56.263 1.000 15.100 17 THR B CA 1
ATOM 1342 C C . THR B 1 17 ? 29.370 -8.179 56.792 1.000 14.951 17 THR B C 1
ATOM 1343 O O . THR B 1 17 ? 29.941 -8.116 57.871 1.000 15.135 17 THR B O 1
ATOM 1354 N N . LEU B 1 18 ? 29.288 -9.311 56.063 1.000 13.605 18 LEU B N 1
ATOM 1355 C CA . LEU B 1 18 ? 29.956 -10.540 56.484 1.000 12.972 18 LEU B CA 1
ATOM 1356 C C . LEU B 1 18 ? 31.469 -10.335 56.500 1.000 12.277 18 LEU B C 1
ATOM 1357 O O . LEU B 1 18 ? 32.145 -10.813 57.398 1.000 12.329 18 LEU B O 1
ATOM 1373 N N . ASP B 1 19 ? 32.001 -9.677 55.467 1.000 12.393 19 ASP B N 1
ATOM 1374 C CA . ASP B 1 19 ? 33.367 -9.167 55.459 1.000 12.794 19 ASP B CA 1
ATOM 1375 C C . ASP B 1 19 ? 34.402 -10.299 55.451 1.000 10.719 19 ASP B C 1
ATOM 1376 O O . ASP B 1 19 ? 35.531 -10.108 55.920 1.000 8.952 19 ASP B O 1
ATOM 1385 N N . CYS B 1 20 ? 34.053 -11.434 54.819 1.000 9.116 20 CYS B N 1
ATOM 1386 C CA . CYS B 1 20 ? 34.953 -12.573 54.681 1.000 8.497 20 CYS B CA 1
ATOM 1387 C C . CYS B 1 20 ? 36.261 -12.156 54.016 1.000 9.002 20 CYS B C 1
ATOM 1388 O O . CYS B 1 20 ? 37.321 -12.638 54.385 1.000 8.066 20 CYS B O 1
ATOM 1395 N N . THR B 1 21 ? 36.176 -11.275 53.014 1.000 9.814 21 THR B N 1
ATOM 1396 C CA . THR B 1 21 ? 37.332 -10.957 52.195 1.000 11.755 21 THR B CA 1
ATOM 1397 C C . THR B 1 21 ? 38.361 -10.178 53.012 1.000 11.931 21 THR B C 1
ATOM 1398 O O . THR B 1 21 ? 39.559 -10.273 52.743 1.000 11.395 21 THR B O 1
ATOM 1409 N N . ASN B 1 22 ? 37.907 -9.409 54.008 1.000 12.90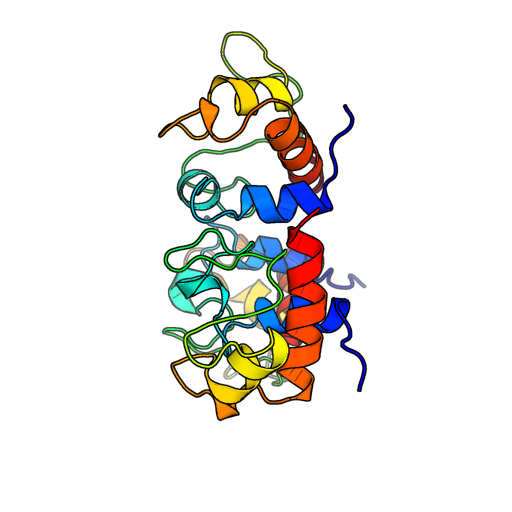2 22 ASN B N 1
ATOM 1410 C CA . ASN B 1 22 ? 38.846 -8.602 54.770 1.000 14.438 22 ASN B CA 1
ATOM 1411 C C . ASN B 1 22 ? 39.852 -9.524 55.466 1.000 13.171 22 ASN B C 1
ATOM 1412 O O . ASN B 1 22 ? 41.034 -9.189 55.549 1.000 12.994 22 ASN B O 1
ATOM 1423 N N . CYS B 1 23 ? 39.389 -10.692 55.945 1.000 11.736 23 CYS B N 1
ATOM 1424 C CA . CYS B 1 23 ? 40.232 -11.602 56.703 1.000 10.652 23 CYS B CA 1
ATOM 1425 C C . CYS B 1 23 ? 40.868 -12.672 55.813 1.000 9.341 23 CYS B C 1
ATOM 1426 O O . CYS B 1 23 ? 41.989 -13.093 56.067 1.000 9.169 23 CYS B O 1
ATOM 1433 N N . HIS B 1 24 ? 40.167 -13.114 54.765 1.000 8.712 24 HIS B N 1
ATOM 1434 C CA . HIS B 1 24 ? 40.577 -14.304 54.026 1.000 7.920 24 HIS B CA 1
ATOM 1435 C C . HIS B 1 24 ? 41.056 -13.994 52.608 1.000 8.095 24 HIS B C 1
ATOM 1436 O O . HIS B 1 24 ? 41.560 -14.871 51.899 1.000 8.138 24 HIS B O 1
ATOM 1451 N N . GLY B 1 25 ? 40.891 -12.749 52.179 1.000 8.596 25 GLY B N 1
ATOM 1452 C CA . GLY B 1 25 ? 41.232 -12.398 50.810 1.000 8.700 25 GLY B CA 1
ATOM 1453 C C . GLY B 1 25 ? 40.112 -12.793 49.848 1.000 8.882 25 GLY B C 1
ATOM 1454 O O . GLY B 1 25 ? 39.112 -13.384 50.244 1.000 8.541 25 GLY B O 1
ATOM 1458 N N . ALA B 1 26 ? 40.303 -12.477 48.568 1.000 8.463 26 ALA B N 1
ATOM 1459 C CA . ALA B 1 26 ? 39.293 -12.771 47.569 1.000 8.457 26 ALA B CA 1
ATOM 1460 C C . ALA B 1 26 ? 39.115 -14.280 47.431 1.000 8.689 26 ALA B C 1
ATOM 1461 O O . ALA B 1 26 ? 37.995 -14.743 47.215 1.000 8.701 26 ALA B O 1
ATOM 1468 N N . MET B 1 27 ? 40.204 -15.047 47.564 1.000 8.808 27 MET B N 1
ATOM 1469 C CA . MET B 1 27 ? 40.098 -16.491 47.389 1.000 9.675 27 MET B CA 1
ATOM 1470 C C . MET B 1 27 ? 41.000 -17.235 48.370 1.000 9.877 27 MET B C 1
ATOM 1471 O O . MET B 1 27 ? 41.694 -18.172 48.004 1.000 9.697 27 MET B O 1
ATOM 1485 N N . GLY B 1 28 ? 40.942 -16.831 49.643 1.000 10.673 28 GLY B N 1
ATOM 1486 C CA . GLY B 1 28 ? 41.499 -17.629 50.721 1.000 11.600 28 GLY B CA 1
ATOM 1487 C C . GLY B 1 28 ? 43.021 -17.560 50.819 1.000 12.899 28 GLY B C 1
ATOM 1488 O O . GLY B 1 28 ? 43.611 -18.391 51.509 1.000 13.114 28 GLY B O 1
ATOM 1492 N N . ASP B 1 29 ? 43.653 -16.605 50.119 1.000 14.034 29 ASP B N 1
ATOM 1493 C CA . ASP B 1 29 ? 45.090 -16.410 50.238 1.000 16.452 29 ASP B CA 1
ATOM 1494 C C . ASP B 1 29 ? 45.399 -15.061 50.899 1.000 15.526 29 ASP B C 1
ATOM 1495 O O . ASP B 1 29 ? 46.487 -14.535 50.699 1.000 16.003 29 ASP B O 1
ATOM 1504 N N . GLY B 1 30 ? 44.461 -14.528 51.699 1.000 14.664 30 GLY B N 1
ATOM 1505 C CA . GLY B 1 30 ? 44.675 -13.320 52.484 1.000 14.298 30 GLY B CA 1
ATOM 1506 C C . GLY B 1 30 ? 45.324 -13.622 53.838 1.000 14.070 30 GLY B C 1
ATOM 1507 O O . GLY B 1 30 ? 46.155 -14.515 53.936 1.000 13.822 30 GLY B O 1
ATOM 1511 N N . LEU B 1 31 ? 44.924 -12.891 54.885 1.000 14.110 31 LEU B N 1
ATOM 1512 C CA . LEU B 1 31 ? 45.637 -12.911 56.160 1.000 14.376 31 LEU B CA 1
ATOM 1513 C C . LEU B 1 31 ? 45.529 -14.289 56.802 1.000 13.786 31 LEU B C 1
ATOM 1514 O O . LEU B 1 31 ? 46.519 -14.821 57.301 1.000 13.582 31 LEU B O 1
ATOM 1530 N N . TYR B 1 32 ? 44.304 -14.826 56.791 1.000 12.486 32 TYR B N 1
ATOM 1531 C CA . TYR B 1 32 ? 44.007 -16.178 57.226 1.000 11.736 32 TYR B CA 1
ATOM 1532 C C . TYR B 1 32 ? 43.663 -17.024 56.002 1.000 11.266 32 TYR B C 1
ATOM 1533 O O . TYR B 1 32 ? 42.828 -16.626 55.193 1.000 10.302 32 TYR B O 1
ATOM 1551 N N . LYS B 1 33 ? 44.289 -18.200 55.893 1.000 11.241 33 LYS B N 1
ATOM 1552 C CA . LYS B 1 33 ? 44.159 -19.035 54.707 1.000 12.406 33 LYS B CA 1
ATOM 1553 C C . LYS B 1 33 ? 42.943 -19.957 54.787 1.000 11.391 33 LYS B C 1
ATOM 1554 O O . LYS B 1 33 ? 42.561 -20.423 55.854 1.000 10.947 33 LYS B O 1
ATOM 1573 N N . ILE B 1 34 ? 42.346 -20.185 53.612 1.000 10.465 34 ILE B N 1
ATOM 1574 C CA . ILE B 1 34 ? 41.337 -21.200 53.386 1.000 10.786 34 ILE B CA 1
ATOM 1575 C C . ILE B 1 34 ? 41.854 -22.121 52.287 1.000 11.488 34 ILE B C 1
ATOM 1576 O O . ILE B 1 34 ? 42.253 -21.638 51.231 1.000 11.040 34 ILE B O 1
ATOM 1592 N N . ASP B 1 35 ? 41.855 -23.431 52.551 1.000 12.932 35 ASP B N 1
ATOM 1593 C CA . ASP B 1 35 ? 42.170 -24.441 51.553 1.000 13.972 35 ASP B CA 1
ATOM 1594 C C . ASP B 1 35 ? 40.873 -24.890 50.880 1.000 13.098 35 ASP B C 1
ATOM 1595 O O . ASP B 1 35 ? 40.072 -25.573 51.509 1.000 12.880 35 ASP B O 1
ATOM 1604 N N . PRO B 1 36 ? 40.613 -24.542 49.600 1.000 13.954 36 PRO B N 1
ATOM 1605 C CA . PRO B 1 36 ? 39.347 -24.904 48.960 1.000 14.807 36 PRO B CA 1
ATOM 1606 C C . PRO B 1 36 ? 39.173 -26.371 48.568 1.000 16.351 36 PRO B C 1
ATOM 1607 O O . PRO B 1 36 ? 38.091 -26.727 48.096 1.000 16.835 36 PRO B O 1
ATOM 1618 N N . HIS B 1 37 ? 40.242 -27.177 48.717 1.000 17.777 37 HIS B N 1
ATOM 1619 C CA . HIS B 1 37 ? 40.241 -28.595 48.381 1.000 20.367 37 HIS B CA 1
ATOM 1620 C C . HIS B 1 37 ? 39.966 -29.473 49.609 1.000 18.308 37 HIS B C 1
ATOM 1621 O O . HIS B 1 37 ? 39.576 -30.626 49.466 1.000 17.869 37 HIS B O 1
ATOM 1636 N N . ALA B 1 38 ? 40.194 -28.956 50.820 1.000 16.553 38 ALA B N 1
ATOM 1637 C CA . ALA B 1 38 ? 40.074 -29.765 52.029 1.000 15.344 38 ALA B CA 1
ATOM 1638 C C . ALA B 1 38 ? 38.617 -30.169 52.245 1.000 14.886 38 ALA B C 1
ATOM 1639 O O . ALA B 1 38 ? 37.706 -29.433 51.884 1.000 13.984 38 ALA B O 1
ATOM 1646 N N . THR B 1 39 ? 38.420 -31.351 52.836 1.000 14.534 39 THR B N 1
ATOM 1647 C CA . THR B 1 39 ? 37.094 -31.861 53.151 1.000 14.732 39 THR B CA 1
ATOM 1648 C C . THR B 1 39 ? 36.808 -31.807 54.656 1.000 13.125 39 THR B C 1
ATOM 1649 O O . THR B 1 39 ? 35.647 -31.884 55.053 1.000 13.353 39 THR B O 1
ATOM 1660 N N . VAL B 1 40 ? 37.853 -31.683 55.494 1.000 12.431 40 VAL B N 1
ATOM 1661 C CA . VAL B 1 40 ? 37.690 -31.521 56.935 1.000 12.344 40 VAL B CA 1
ATOM 1662 C C . VAL B 1 40 ? 38.403 -30.230 57.344 1.000 11.858 40 VAL B C 1
ATOM 1663 O O . VAL B 1 40 ? 39.410 -29.864 56.739 1.000 11.780 40 VAL B O 1
ATOM 1668 N N . PHE B 1 41 ? 37.823 -29.510 58.314 1.000 11.710 41 PHE B N 1
ATOM 1669 C CA . PHE B 1 41 ? 38.319 -28.209 58.748 1.000 12.170 41 PHE B CA 1
ATOM 1670 C C . PHE B 1 41 ? 38.362 -28.135 60.275 1.000 12.878 41 PHE B C 1
ATOM 1671 O O . PHE B 1 41 ? 37.407 -28.515 60.950 1.000 12.567 41 PHE B O 1
ATOM 1688 N N . GLY B 1 42 ? 39.479 -27.604 60.794 1.000 13.803 42 GLY B N 1
ATOM 1689 C CA . GLY B 1 42 ? 39.625 -27.320 62.214 1.000 14.580 42 GLY B CA 1
ATOM 1690 C C . GLY B 1 42 ? 39.920 -28.569 63.042 1.000 15.945 42 GLY B C 1
ATOM 1691 O O . GLY B 1 42 ? 40.010 -29.679 62.523 1.000 15.561 42 GLY B O 1
ATOM 1695 N N . GLN B 1 43 ? 40.019 -28.368 64.356 1.000 17.398 43 GLN B N 1
ATOM 1696 C CA . GLN B 1 43 ? 40.357 -29.441 65.281 1.000 18.003 43 GLN B CA 1
ATOM 1697 C C . GLN B 1 43 ? 39.222 -30.457 65.407 1.000 18.386 43 GLN B C 1
ATOM 1698 O O . GLN B 1 43 ? 39.463 -31.569 65.872 1.000 19.098 43 GLN B O 1
ATOM 1712 N N . ASN B 1 44 ? 37.995 -30.088 65.013 1.000 19.148 44 ASN B N 1
ATOM 1713 C CA . ASN B 1 44 ? 36.843 -30.965 65.154 1.000 19.336 44 ASN B CA 1
ATOM 1714 C C . ASN B 1 44 ? 36.423 -31.552 63.810 1.000 18.904 44 ASN B C 1
ATOM 1715 O O . ASN B 1 44 ? 35.352 -32.138 63.725 1.000 19.607 44 ASN B O 1
ATOM 1726 N N . ASN B 1 45 ? 37.258 -31.372 62.780 1.000 18.286 45 ASN B N 1
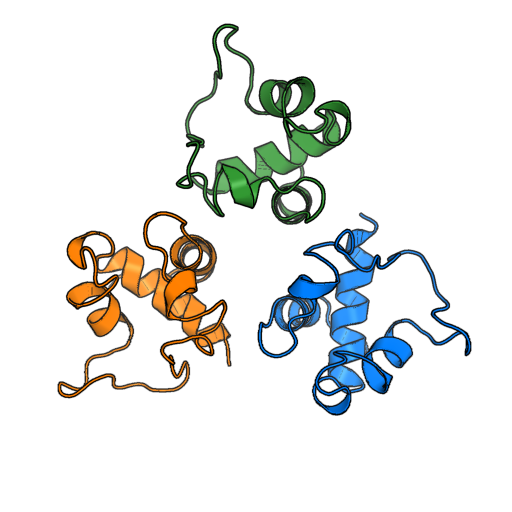ATOM 1727 C CA . ASN B 1 45 ? 37.063 -31.960 61.463 1.000 18.431 45 ASN B CA 1
ATOM 1728 C C . ASN B 1 45 ? 35.652 -31.700 60.956 1.000 16.842 45 ASN B C 1
ATOM 1729 O O . ASN B 1 45 ? 34.947 -32.615 60.540 1.000 16.203 45 ASN B O 1
ATOM 1740 N N . LYS B 1 46 ? 35.255 -30.434 60.945 1.000 15.720 46 LYS B N 1
ATOM 1741 C CA . LYS B 1 46 ? 33.953 -30.102 60.412 1.000 15.147 46 LYS B CA 1
ATOM 1742 C C . LYS B 1 46 ? 34.070 -30.001 58.900 1.000 12.478 46 LYS B C 1
ATOM 1743 O O . LYS B 1 46 ? 35.154 -29.820 58.372 1.000 11.416 46 LYS B O 1
ATOM 1762 N N . THR B 1 47 ? 32.938 -30.176 58.225 1.000 12.054 47 THR B N 1
ATOM 1763 C CA . THR B 1 47 ? 32.815 -29.886 56.810 1.000 11.631 47 THR B CA 1
ATOM 1764 C C . THR B 1 47 ? 32.956 -28.382 56.596 1.000 10.604 47 THR B C 1
ATOM 1765 O O . THR B 1 47 ? 32.733 -27.601 57.519 1.000 10.440 47 THR B O 1
ATOM 1776 N N . LEU B 1 48 ? 33.253 -27.999 55.351 1.000 9.532 48 LEU B N 1
ATOM 1777 C CA . LEU B 1 48 ? 33.348 -26.598 54.966 1.000 9.262 48 LEU B CA 1
ATOM 1778 C C . LEU B 1 48 ? 32.083 -25.839 55.388 1.000 9.566 48 LEU B C 1
ATOM 1779 O O . LEU B 1 48 ? 32.169 -24.765 55.992 1.000 9.678 48 LEU B O 1
ATOM 1795 N N . GLU B 1 49 ? 30.910 -26.401 55.077 1.000 9.886 49 GLU B N 1
ATOM 1796 C CA . GLU B 1 49 ? 29.635 -25.768 55.378 1.000 10.880 49 GLU B CA 1
ATOM 1797 C C . GLU B 1 49 ? 29.485 -25.525 56.885 1.000 11.003 49 GLU B C 1
ATOM 1798 O O . GLU B 1 49 ? 29.082 -24.446 57.317 1.000 9.994 49 GLU B O 1
ATOM 1810 N N . ASN B 1 50 ? 29.836 -26.522 57.692 1.000 11.886 50 ASN B N 1
ATOM 1811 C CA . ASN B 1 50 ? 29.589 -26.461 59.126 1.000 12.654 50 ASN B CA 1
ATOM 1812 C C . ASN B 1 50 ? 30.578 -25.524 59.824 1.000 12.241 50 ASN B C 1
ATOM 1813 O O . ASN B 1 50 ? 30.233 -24.928 60.843 1.000 12.267 50 ASN B O 1
ATOM 1824 N N . ILE B 1 51 ? 31.804 -25.399 59.305 1.000 11.488 51 ILE B N 1
ATOM 1825 C CA . ILE B 1 51 ? 32.795 -24.529 59.929 1.000 11.560 51 ILE B CA 1
ATOM 1826 C C . ILE B 1 51 ? 32.358 -23.076 59.720 1.000 10.293 51 ILE B C 1
ATOM 1827 O O . ILE B 1 51 ? 32.473 -22.256 60.629 1.000 9.580 51 ILE B O 1
ATOM 1843 N N . ILE B 1 52 ? 31.778 -22.792 58.546 1.000 9.573 52 ILE B N 1
ATOM 1844 C CA . ILE B 1 52 ? 31.284 -21.464 58.213 1.000 9.100 52 ILE B CA 1
ATOM 1845 C C . ILE B 1 52 ? 30.021 -21.190 59.019 1.000 9.521 52 ILE B C 1
ATOM 1846 O O . ILE B 1 52 ? 29.908 -20.141 59.632 1.000 8.745 52 ILE B O 1
ATOM 1862 N N . ALA B 1 53 ? 29.087 -22.151 59.030 1.000 10.403 53 ALA B N 1
ATOM 1863 C CA . ALA B 1 53 ? 27.822 -21.970 59.738 1.000 11.180 53 ALA B CA 1
ATOM 1864 C C . ALA B 1 53 ? 28.091 -21.707 61.218 1.000 11.612 53 ALA B C 1
ATOM 1865 O O . ALA B 1 53 ? 27.587 -20.747 61.780 1.000 10.992 53 ALA B O 1
ATOM 1872 N N . GLU B 1 54 ? 28.926 -22.544 61.840 1.000 12.179 54 GLU B N 1
ATOM 1873 C CA . GLU B 1 54 ? 29.088 -22.507 63.288 1.000 12.963 54 GLU B CA 1
ATOM 1874 C C . GLU B 1 54 ? 30.039 -21.396 63.752 1.000 11.596 54 GLU B C 1
ATOM 1875 O O . GLU B 1 54 ? 29.855 -20.888 64.853 1.000 11.116 54 GLU B O 1
ATOM 1887 N N . ASP B 1 55 ? 31.043 -21.010 62.945 1.000 10.583 55 ASP B N 1
ATOM 1888 C CA . ASP B 1 55 ? 32.162 -20.216 63.445 1.000 10.857 55 ASP B CA 1
ATOM 1889 C C . ASP B 1 55 ? 32.398 -18.912 62.677 1.000 8.800 55 ASP B C 1
ATOM 1890 O O . ASP B 1 55 ? 33.137 -18.063 63.185 1.000 8.688 55 ASP B O 1
ATOM 1899 N N . MET B 1 56 ? 31.817 -18.728 61.479 1.000 7.253 56 MET B N 1
ATOM 1900 C CA . MET B 1 56 ? 32.174 -17.569 60.665 1.000 6.605 56 MET B CA 1
ATOM 1901 C C . MET B 1 56 ? 30.957 -16.739 60.284 1.000 6.949 56 MET B C 1
ATOM 1902 O O . MET B 1 56 ? 29.897 -17.280 60.074 1.000 7.442 56 MET B O 1
ATOM 1915 N N . PRO B 1 57 ? 31.057 -15.402 60.127 1.000 7.104 57 PRO B N 1
ATOM 1916 C CA . PRO B 1 57 ? 32.272 -14.641 60.441 1.000 7.458 57 PRO B CA 1
ATOM 1917 C C . PRO B 1 57 ? 32.473 -14.620 61.956 1.000 7.891 57 PRO B C 1
ATOM 1918 O O . PRO B 1 57 ? 31.526 -14.877 62.692 1.000 7.629 57 PRO B O 1
ATOM 1929 N N . GLN B 1 58 ? 33.689 -14.322 62.425 1.000 8.385 58 GLN B N 1
ATOM 1930 C CA . GLN B 1 58 ? 33.979 -14.393 63.850 1.000 8.911 58 GLN B CA 1
ATOM 1931 C C . GLN B 1 58 ? 33.167 -13.362 64.631 1.000 10.180 58 GLN B C 1
ATOM 1932 O O . GLN B 1 58 ? 32.749 -13.650 65.746 1.000 9.763 58 GLN B O 1
ATOM 1946 N N . LEU B 1 59 ? 32.931 -12.177 64.051 1.000 11.753 59 LEU B N 1
ATOM 1947 C CA . LEU B 1 59 ? 32.184 -11.120 64.722 1.000 13.899 59 LEU B CA 1
ATOM 1948 C C . LEU B 1 59 ? 30.846 -11.647 65.232 1.000 14.421 59 LEU B C 1
ATOM 1949 O O . LEU B 1 59 ? 30.415 -11.347 66.351 1.000 15.394 59 LEU B O 1
ATOM 1965 N N . ASN B 1 60 ? 30.170 -12.420 64.392 1.000 14.045 60 ASN B N 1
ATOM 1966 C CA . ASN B 1 60 ? 28.875 -12.943 64.759 1.000 14.074 60 ASN B CA 1
ATOM 1967 C C . ASN B 1 60 ? 28.576 -14.155 63.890 1.000 12.081 60 ASN B C 1
ATOM 1968 O O . ASN B 1 60 ? 27.955 -14.015 62.849 1.000 12.104 60 ASN B O 1
ATOM 1979 N N . PRO B 1 61 ? 28.978 -15.373 64.288 1.000 11.259 61 PRO B N 1
ATOM 1980 C CA . PRO B 1 61 ? 28.736 -16.561 63.464 1.000 11.384 61 PRO B CA 1
ATOM 1981 C C . PRO B 1 61 ? 27.277 -16.773 63.051 1.000 11.956 61 PRO B C 1
ATOM 1982 O O . PRO B 1 61 ? 27.007 -17.237 61.947 1.000 12.188 61 PRO B O 1
ATOM 1993 N N . ALA B 1 62 ? 26.311 -16.361 63.881 1.000 12.444 62 ALA B N 1
ATOM 1994 C CA . ALA B 1 62 ? 24.907 -16.588 63.559 1.000 13.294 62 ALA B CA 1
ATOM 1995 C C . ALA B 1 62 ? 24.437 -15.777 62.350 1.000 13.601 62 ALA B C 1
ATOM 1996 O O . ALA B 1 62 ? 23.375 -16.071 61.801 1.000 14.248 62 ALA B O 1
ATOM 2003 N N . SER B 1 63 ? 25.197 -14.761 61.927 1.000 14.211 63 SER B N 1
ATOM 2004 C CA . SER B 1 63 ? 24.798 -13.962 60.775 1.000 14.699 63 SER B CA 1
ATOM 2005 C C . SER B 1 63 ? 24.973 -14.701 59.444 1.000 14.233 63 SER B C 1
ATOM 2006 O O . SER B 1 63 ? 24.518 -14.197 58.439 1.000 15.222 63 SER B O 1
ATOM 2014 N N . CYS B 1 64 ? 25.663 -15.845 59.405 1.000 14.237 64 CYS B N 1
ATOM 2015 C CA . CYS B 1 64 ? 25.747 -16.671 58.201 1.000 13.981 64 CYS B CA 1
ATOM 2016 C C . CYS B 1 64 ? 25.445 -18.099 58.636 1.000 13.150 64 CYS B C 1
ATOM 2017 O O . CYS B 1 64 ? 26.329 -18.782 59.122 1.000 11.933 64 CYS B O 1
ATOM 2024 N N . GLY B 1 65 ? 24.178 -18.505 58.550 1.000 12.636 65 GLY B N 1
ATOM 2025 C CA . GLY B 1 65 ? 23.768 -19.845 58.941 1.000 13.064 65 GLY B CA 1
ATOM 2026 C C . GLY B 1 65 ? 23.902 -20.848 57.799 1.000 12.842 65 GLY B C 1
ATOM 2027 O O . GLY B 1 65 ? 24.680 -20.638 56.866 1.000 12.952 65 GLY B O 1
ATOM 2031 N N . ALA B 1 66 ? 23.103 -21.919 57.868 1.000 12.446 66 ALA B N 1
ATOM 2032 C CA . ALA B 1 66 ? 23.332 -23.131 57.091 1.000 12.185 66 ALA B CA 1
ATOM 2033 C C . ALA B 1 66 ? 23.239 -22.896 55.584 1.000 11.806 66 ALA B C 1
ATOM 2034 O O . ALA B 1 66 ? 24.058 -23.414 54.833 1.000 11.292 66 ALA B O 1
ATOM 2041 N N . GLU B 1 67 ? 22.225 -22.145 55.135 1.000 12.423 67 GLU B N 1
ATOM 2042 C CA . GLU B 1 67 ? 22.049 -21.915 53.708 1.000 13.382 67 GLU B CA 1
ATOM 2043 C C . GLU B 1 67 ? 23.128 -20.967 53.191 1.000 11.719 67 GLU B C 1
ATOM 2044 O O . GLU B 1 67 ? 23.710 -21.230 52.141 1.000 10.813 67 GLU B O 1
ATOM 2056 N N . CYS B 1 68 ? 23.364 -19.868 53.916 1.000 10.905 68 CYS B N 1
ATOM 2057 C CA . CYS B 1 68 ? 24.451 -18.943 53.618 1.000 10.837 68 CYS B CA 1
ATOM 2058 C C . CYS B 1 68 ? 25.751 -19.734 53.482 1.000 9.385 68 CYS B C 1
ATOM 2059 O O . CYS B 1 68 ? 26.417 -19.634 52.458 1.000 9.173 68 CYS B O 1
ATOM 2066 N N . ALA B 1 69 ? 26.045 -20.567 54.489 1.000 8.138 69 ALA B N 1
ATOM 2067 C CA . ALA B 1 69 ? 27.253 -21.376 54.548 1.000 7.987 69 ALA B CA 1
ATOM 2068 C C . ALA B 1 69 ? 27.342 -22.338 53.366 1.000 7.627 69 ALA B C 1
ATOM 2069 O O . ALA B 1 69 ? 28.417 -22.482 52.775 1.000 8.078 69 ALA B O 1
ATOM 2076 N N . ALA B 1 70 ? 26.217 -22.955 52.993 1.000 7.381 70 ALA B N 1
ATOM 2077 C CA . ALA B 1 70 ? 26.206 -23.921 51.901 1.000 7.165 70 ALA B CA 1
ATOM 2078 C C . ALA B 1 70 ? 26.481 -23.226 50.565 1.000 7.089 70 ALA B C 1
ATOM 2079 O O . ALA B 1 70 ? 27.228 -23.761 49.739 1.000 6.283 70 ALA B O 1
ATOM 2086 N N . ASP B 1 71 ? 25.893 -22.029 50.374 1.000 6.842 71 ASP B N 1
ATOM 2087 C CA . ASP B 1 71 ? 26.128 -21.236 49.190 1.000 7.330 71 ASP B CA 1
ATOM 2088 C C . ASP B 1 71 ? 27.606 -20.849 49.139 1.000 6.756 71 ASP B C 1
ATOM 2089 O O . ASP B 1 71 ? 28.236 -20.955 48.092 1.000 6.443 71 ASP B O 1
ATOM 2098 N N . ILE B 1 72 ? 28.149 -20.348 50.253 1.000 6.308 72 ILE B N 1
ATOM 2099 C CA . ILE B 1 72 ? 29.513 -19.845 50.244 1.000 6.256 72 ILE B CA 1
ATOM 2100 C C . ILE B 1 72 ? 30.451 -21.007 49.974 1.000 5.833 72 ILE B C 1
ATOM 2101 O O . ILE B 1 72 ? 31.350 -20.892 49.151 1.000 5.474 72 ILE B O 1
ATOM 2117 N N . ALA B 1 73 ? 30.189 -22.142 50.614 1.000 5.951 73 ALA B N 1
ATOM 2118 C CA . ALA B 1 73 ? 31.010 -23.321 50.382 1.000 6.238 73 ALA B CA 1
ATOM 2119 C C . ALA B 1 73 ? 31.049 -23.699 48.899 1.000 6.425 73 ALA B C 1
ATOM 2120 O O . ALA B 1 73 ? 32.121 -23.988 48.372 1.000 6.973 73 ALA B O 1
ATOM 2127 N N . ALA B 1 74 ? 29.893 -23.721 48.230 1.000 6.613 74 ALA B N 1
ATOM 2128 C CA . ALA B 1 74 ? 29.830 -24.072 46.819 1.000 6.761 74 ALA B CA 1
ATOM 2129 C C . ALA B 1 74 ? 30.713 -23.138 45.991 1.000 6.686 74 ALA B C 1
ATOM 2130 O O . ALA B 1 74 ? 31.387 -23.592 45.069 1.000 6.846 74 ALA B O 1
ATOM 2137 N N . TYR B 1 75 ? 30.739 -21.844 46.348 1.000 6.211 75 TYR B N 1
ATOM 2138 C CA . TYR B 1 75 ? 31.572 -20.873 45.663 1.000 6.107 75 TYR B CA 1
ATOM 2139 C C . TYR B 1 75 ? 33.053 -21.109 45.963 1.000 5.870 75 TYR B C 1
ATOM 2140 O O . TYR B 1 75 ? 33.902 -21.051 45.067 1.000 5.615 75 TYR B O 1
ATOM 2158 N N . ILE B 1 76 ? 33.380 -21.363 47.229 1.000 5.759 76 ILE B N 1
ATOM 2159 C CA . ILE B 1 76 ? 34.765 -21.623 47.594 1.000 6.075 76 ILE B CA 1
ATOM 2160 C C . ILE B 1 76 ? 35.360 -22.808 46.824 1.000 6.208 76 ILE B C 1
ATOM 2161 O O . ILE B 1 76 ? 36.551 -22.805 46.539 1.000 6.548 76 ILE B O 1
ATOM 2177 N N . ARG B 1 77 ? 34.575 -23.837 46.506 1.000 6.611 77 ARG B N 1
ATOM 2178 C CA . ARG B 1 77 ? 35.114 -24.972 45.759 1.000 7.534 77 ARG B CA 1
ATOM 2179 C C . ARG B 1 77 ? 35.645 -24.550 44.386 1.000 8.003 77 ARG B C 1
ATOM 2180 O O . ARG B 1 77 ? 36.596 -25.152 43.881 1.000 8.698 77 ARG B O 1
ATOM 2201 N N . THR B 1 78 ? 35.091 -23.482 43.804 1.000 7.936 78 THR B N 1
ATOM 2202 C CA . THR B 1 78 ? 35.491 -23.028 42.475 1.000 8.577 78 THR B CA 1
ATOM 2203 C C . THR B 1 78 ? 36.861 -22.352 42.479 1.000 9.182 78 THR B C 1
ATOM 2204 O O . THR B 1 78 ? 37.455 -22.141 41.419 1.000 10.058 78 THR B O 1
ATOM 2215 N N . TRP B 1 79 ? 37.378 -22.011 43.664 1.000 9.198 79 TRP B N 1
ATOM 2216 C CA . TRP B 1 79 ? 38.643 -21.304 43.774 1.000 9.699 79 TRP B CA 1
ATOM 2217 C C . TRP B 1 79 ? 39.798 -22.113 43.203 1.000 11.729 79 TRP B C 1
ATOM 2218 O O . TRP B 1 79 ? 40.791 -21.521 42.810 1.000 12.748 79 TRP B O 1
ATOM 2239 N N . ALA B 1 80 ? 39.677 -23.440 43.192 1.000 13.234 80 ALA B N 1
ATOM 2240 C CA . ALA B 1 80 ? 40.792 -24.297 42.811 1.000 15.208 80 ALA B CA 1
ATOM 2241 C C . ALA B 1 80 ? 40.990 -24.340 41.287 1.000 16.190 80 ALA B C 1
ATOM 2242 O O . ALA B 1 80 ? 40.131 -23.755 40.558 1.000 17.967 80 ALA B O 1
ATOM 2249 N N . TYR C 1 2 ? 14.715 0.673 25.369 1.000 20.662 2 TYR C N 1
ATOM 2250 C CA . TYR C 1 2 ? 15.938 -0.012 25.876 1.000 20.008 2 TYR C CA 1
ATOM 2251 C C . TYR C 1 2 ? 15.556 -0.976 27.003 1.000 17.073 2 TYR C C 1
ATOM 2252 O O . TYR C 1 2 ? 14.827 -0.610 27.908 1.000 17.855 2 TYR C O 1
ATOM 2270 N N . VAL C 1 3 ? 16.078 -2.205 26.951 1.000 15.439 3 VAL C N 1
ATOM 2271 C CA . VAL C 1 3 ? 15.834 -3.216 27.968 1.000 14.076 3 VAL C CA 1
ATOM 2272 C C . VAL C 1 3 ? 17.178 -3.704 28.502 1.000 13.007 3 VAL C C 1
ATOM 2273 O O . VAL C 1 3 ? 18.031 -4.159 27.741 1.000 12.400 3 VAL C O 1
ATOM 2286 N N . GLY C 1 4 ? 17.337 -3.637 29.824 1.000 11.937 4 GLY C N 1
ATOM 2287 C CA . GLY C 1 4 ? 18.611 -3.900 30.465 1.000 11.646 4 GLY C CA 1
ATOM 2288 C C . GLY C 1 4 ? 19.118 -5.321 30.235 1.000 11.050 4 GLY C C 1
ATOM 2289 O O . GLY C 1 4 ? 18.354 -6.273 30.208 1.000 11.048 4 GLY C O 1
ATOM 2293 N N . ASN C 1 5 ? 20.434 -5.426 30.077 1.000 11.551 5 ASN C N 1
ATOM 2294 C CA . ASN C 1 5 ? 21.136 -6.691 29.935 1.000 12.380 5 ASN C CA 1
ATOM 2295 C C . ASN C 1 5 ? 21.940 -6.916 31.214 1.000 11.497 5 ASN C C 1
ATOM 2296 O O . ASN C 1 5 ? 22.891 -6.185 31.477 1.000 10.478 5 ASN C O 1
ATOM 2307 N N . ALA C 1 6 ? 21.563 -7.956 31.969 1.000 11.438 6 ALA C N 1
ATOM 2308 C CA . ALA C 1 6 ? 22.069 -8.172 33.309 1.000 11.738 6 ALA C CA 1
ATOM 2309 C C . ALA C 1 6 ? 23.512 -8.662 33.276 1.000 11.362 6 ALA C C 1
ATOM 2310 O O . ALA C 1 6 ? 24.247 -8.408 34.215 1.000 11.117 6 ALA C O 1
ATOM 2317 N N . ALA C 1 7 ? 23.920 -9.355 32.208 1.000 11.803 7 ALA C N 1
ATOM 2318 C CA . ALA C 1 7 ? 25.311 -9.773 32.098 1.000 12.018 7 ALA C CA 1
ATOM 2319 C C . ALA C 1 7 ? 26.229 -8.550 31.993 1.000 11.470 7 ALA C C 1
ATOM 2320 O O . ALA C 1 7 ? 27.296 -8.512 32.604 1.000 10.965 7 ALA C O 1
ATOM 2327 N N . ASN C 1 8 ? 25.813 -7.579 31.171 1.000 10.684 8 ASN C N 1
ATOM 2328 C CA . ASN C 1 8 ? 26.463 -6.284 31.051 1.000 10.956 8 ASN C CA 1
ATOM 2329 C C . ASN C 1 8 ? 26.479 -5.593 32.407 1.000 10.031 8 ASN C C 1
ATOM 2330 O O . ASN C 1 8 ? 27.518 -5.087 32.820 1.000 9.068 8 ASN C O 1
ATOM 2341 N N . GLY C 1 9 ? 25.303 -5.580 33.060 1.000 9.630 9 GLY C N 1
ATOM 2342 C CA . GLY C 1 9 ? 25.092 -4.922 34.336 1.000 9.462 9 GLY C CA 1
ATOM 2343 C C . GLY C 1 9 ? 26.033 -5.414 35.440 1.000 9.310 9 GLY C C 1
ATOM 2344 O O . GLY C 1 9 ? 26.444 -4.622 36.287 1.000 8.487 9 GLY C O 1
ATOM 2348 N N . GLN C 1 10 ? 26.337 -6.713 35.442 1.000 9.934 10 GLN C N 1
ATOM 2349 C CA . GLN C 1 10 ? 27.237 -7.310 36.418 1.000 10.959 10 GLN C CA 1
ATOM 2350 C C . GLN C 1 10 ? 28.649 -6.746 36.259 1.000 10.555 10 GLN C C 1
ATOM 2351 O O . GLN C 1 10 ? 29.311 -6.462 37.248 1.000 10.916 10 GLN C O 1
ATOM 2365 N N . LEU C 1 11 ? 29.113 -6.577 35.015 1.000 9.627 11 LEU C N 1
ATOM 2366 C CA . LEU C 1 11 ? 30.439 -6.028 34.775 1.000 9.479 11 LEU C CA 1
ATOM 2367 C C . LEU C 1 11 ? 30.465 -4.528 35.060 1.000 8.832 11 LEU C C 1
ATOM 2368 O O . LEU C 1 11 ? 31.443 -4.017 35.609 1.000 8.528 11 LEU C O 1
ATOM 2384 N N . LEU C 1 12 ? 29.402 -3.814 34.672 1.000 8.673 12 LEU C N 1
ATOM 2385 C CA . LEU C 1 12 ? 29.378 -2.369 34.861 1.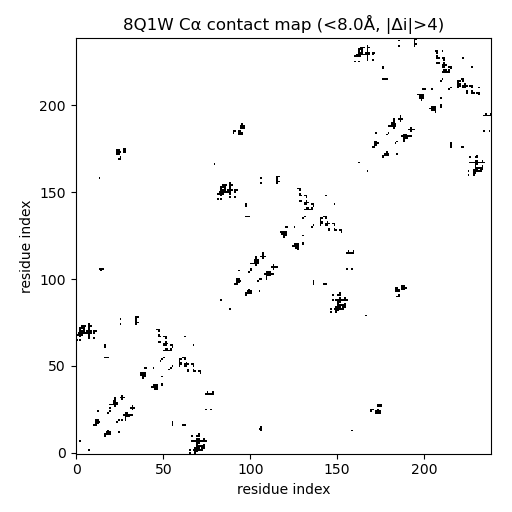000 8.419 12 LEU C CA 1
ATOM 2386 C C . LEU C 1 12 ? 29.290 -2.036 36.343 1.000 7.631 12 LEU C C 1
ATOM 2387 O O . LEU C 1 12 ? 29.960 -1.128 36.816 1.000 7.774 12 LEU C O 1
ATOM 2403 N N . TYR C 1 13 ? 28.514 -2.810 37.097 1.000 7.534 13 TYR C N 1
ATOM 2404 C CA . TYR C 1 13 ? 28.426 -2.579 38.525 1.000 7.251 13 TYR C CA 1
ATOM 2405 C C . TYR C 1 13 ? 29.806 -2.757 39.171 1.000 7.508 13 TYR C C 1
ATOM 2406 O O . TYR C 1 13 ? 30.158 -2.022 40.084 1.000 7.041 13 TYR C O 1
ATOM 2424 N N . ALA C 1 14 ? 30.573 -3.746 38.709 1.000 7.853 14 ALA C N 1
ATOM 2425 C CA . ALA C 1 14 ? 31.899 -4.025 39.247 1.000 8.622 14 ALA C CA 1
ATOM 2426 C C . ALA C 1 14 ? 32.970 -3.112 38.632 1.000 9.220 14 ALA C C 1
ATOM 2427 O O . ALA C 1 14 ? 34.135 -3.188 39.014 1.000 9.960 14 ALA C O 1
ATOM 2434 N N . ASN C 1 15 ? 32.592 -2.253 37.682 1.000 10.100 15 ASN C N 1
ATOM 2435 C CA . ASN C 1 15 ? 33.541 -1.427 36.946 1.000 10.742 15 ASN C CA 1
ATOM 2436 C C . ASN C 1 15 ? 34.384 -0.600 37.922 1.000 11.832 15 ASN C C 1
ATOM 2437 O O . ASN C 1 15 ? 33.863 0.033 38.838 1.000 11.668 15 ASN C O 1
ATOM 2448 N N . ALA C 1 16 ? 35.703 -0.606 37.709 1.000 13.000 16 ALA C N 1
ATOM 2449 C CA . ALA C 1 16 ? 36.633 0.005 38.652 1.000 14.278 16 ALA C CA 1
ATOM 2450 C C . ALA C 1 16 ? 36.482 1.525 38.649 1.000 14.481 16 ALA C C 1
ATOM 2451 O O . ALA C 1 16 ? 36.692 2.145 39.681 1.000 14.983 16 ALA C O 1
ATOM 2458 N N . THR C 1 17 ? 36.097 2.116 37.511 1.000 14.845 17 THR C N 1
ATOM 2459 C CA . THR C 1 17 ? 35.912 3.559 37.423 1.000 16.373 17 THR C CA 1
ATOM 2460 C C . THR C 1 17 ? 34.589 3.966 38.081 1.000 15.277 17 THR C C 1
ATOM 2461 O O . THR C 1 17 ? 34.567 4.884 38.893 1.000 14.793 17 THR C O 1
ATOM 2472 N N . LEU C 1 18 ? 33.494 3.255 37.788 1.000 12.908 18 LEU C N 1
ATOM 2473 C CA . LEU C 1 18 ? 32.216 3.569 38.414 1.000 11.786 18 LEU C CA 1
ATOM 2474 C C . LEU C 1 18 ? 32.284 3.313 39.922 1.000 11.818 18 LEU C C 1
ATOM 2475 O O . LEU C 1 18 ? 31.711 4.067 40.706 1.000 11.816 18 LEU C O 1
ATOM 2491 N N . ASP C 1 19 ? 32.931 2.216 40.325 1.000 11.752 19 ASP C N 1
ATOM 2492 C CA . ASP C 1 19 ? 33.267 1.992 41.721 1.000 12.623 19 ASP C CA 1
ATOM 2493 C C . ASP C 1 19 ? 32.006 1.925 42.591 1.000 10.420 19 ASP C C 1
ATOM 2494 O O . ASP C 1 19 ? 32.042 2.329 43.746 1.000 9.580 19 ASP C O 1
ATOM 2503 N N . CYS C 1 20 ? 30.908 1.347 42.079 1.000 9.010 20 CYS C N 1
ATOM 2504 C CA . CYS C 1 20 ? 29.683 1.215 42.862 1.000 8.349 20 CYS C CA 1
ATOM 2505 C C . CYS C 1 20 ? 29.917 0.389 44.118 1.000 8.963 20 CYS C C 1
ATOM 2506 O O . CYS C 1 20 ? 29.273 0.613 45.143 1.000 8.609 20 CYS C O 1
ATOM 2513 N N . THR C 1 21 ? 30.814 -0.597 44.019 1.000 9.608 21 THR C N 1
ATOM 2514 C CA . THR C 1 21 ? 30.965 -1.577 45.079 1.000 10.349 21 THR C CA 1
ATOM 2515 C C . THR C 1 21 ? 31.612 -0.939 46.309 1.000 10.679 21 THR C C 1
ATOM 2516 O O . THR C 1 21 ? 31.409 -1.400 47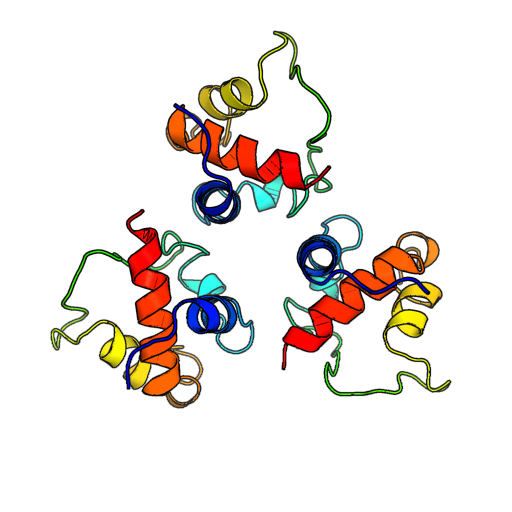.417 1.000 10.541 21 THR C O 1
ATOM 2527 N N . ASN C 1 22 ? 32.378 0.126 46.131 1.000 11.418 22 ASN C N 1
ATOM 2528 C CA . ASN C 1 22 ? 33.069 0.711 47.267 1.000 13.191 22 ASN C CA 1
ATOM 2529 C C . ASN C 1 22 ? 32.037 1.291 48.235 1.000 12.189 22 ASN C C 1
ATOM 2530 O O . ASN C 1 22 ? 32.200 1.222 49.449 1.000 12.963 22 ASN C O 1
ATOM 2541 N N . CYS C 1 23 ? 30.955 1.830 47.681 1.000 10.213 23 CYS C N 1
ATOM 2542 C CA . CYS C 1 23 ? 29.968 2.543 48.468 1.000 9.289 23 CYS C CA 1
ATOM 2543 C C . CYS C 1 23 ? 28.819 1.617 48.859 1.000 8.588 23 CYS C C 1
ATOM 2544 O O . CYS C 1 23 ? 28.283 1.755 49.948 1.000 9.350 23 CYS C O 1
ATOM 2551 N N . HIS C 1 24 ? 28.497 0.637 48.002 1.000 7.477 24 HIS C N 1
ATOM 2552 C CA . HIS C 1 24 ? 27.262 -0.121 48.122 1.000 6.976 24 HIS C CA 1
ATOM 2553 C C . HIS C 1 24 ? 27.501 -1.610 48.408 1.000 7.102 24 HIS C C 1
ATOM 2554 O O . HIS C 1 24 ? 26.556 -2.304 48.732 1.000 6.994 24 HIS C O 1
ATOM 2569 N N . GLY C 1 25 ? 28.751 -2.072 48.299 1.000 7.694 25 GLY C N 1
ATOM 2570 C CA . GLY C 1 25 ? 29.108 -3.469 48.473 1.000 7.902 25 GLY C CA 1
ATOM 2571 C C . GLY C 1 25 ? 28.831 -4.270 47.206 1.000 8.499 25 GLY C C 1
ATOM 2572 O O . GLY C 1 25 ? 28.304 -3.742 46.221 1.000 9.182 25 GLY C O 1
ATOM 2576 N N . ALA C 1 26 ? 29.160 -5.567 47.237 1.000 8.678 26 ALA C N 1
ATOM 2577 C CA . ALA C 1 26 ? 28.920 -6.450 46.105 1.000 8.745 26 ALA C CA 1
ATOM 2578 C C . ALA C 1 26 ? 27.432 -6.766 45.910 1.000 9.457 26 ALA C C 1
ATOM 2579 O O . ALA C 1 26 ? 27.020 -7.047 44.769 1.000 9.942 26 ALA C O 1
ATOM 2586 N N . MET C 1 27 ? 26.631 -6.755 46.997 1.000 8.907 27 MET C N 1
ATOM 2587 C CA . MET C 1 27 ? 25.205 -7.062 46.905 1.000 9.422 27 MET C CA 1
ATOM 2588 C C . MET C 1 27 ? 24.357 -6.073 47.707 1.000 9.091 27 MET C C 1
ATOM 2589 O O . MET C 1 27 ? 23.291 -6.438 48.187 1.000 8.913 27 MET C O 1
ATOM 2603 N N . GLY C 1 28 ? 24.794 -4.808 47.811 1.000 9.595 28 GLY C N 1
ATOM 2604 C CA . GLY C 1 28 ? 23.947 -3.739 48.333 1.000 10.310 28 GLY C CA 1
ATOM 2605 C C . GLY C 1 28 ? 23.863 -3.676 49.863 1.000 11.594 28 GLY C C 1
ATOM 2606 O O . GLY C 1 28 ? 23.016 -2.959 50.405 1.000 11.485 28 GLY C O 1
ATOM 2610 N N . ASP C 1 29 ? 24.766 -4.377 50.560 1.000 12.938 29 ASP C N 1
ATOM 2611 C CA . ASP C 1 29 ? 24.782 -4.394 52.019 1.000 14.778 29 ASP C CA 1
ATOM 2612 C C . ASP C 1 29 ? 26.040 -3.685 52.534 1.000 13.743 29 ASP C C 1
ATOM 2613 O O . ASP C 1 29 ? 26.478 -3.926 53.659 1.000 13.208 29 ASP C O 1
ATOM 2622 N N . GLY C 1 30 ? 26.626 -2.810 51.702 1.000 12.766 30 GLY C N 1
ATOM 2623 C CA . GLY C 1 30 ? 27.771 -2.003 52.092 1.000 12.207 30 GLY C CA 1
ATOM 2624 C C . GLY C 1 30 ? 27.349 -0.774 52.891 1.000 11.548 30 GLY C C 1
ATOM 2625 O O . GLY C 1 30 ? 26.268 -0.735 53.468 1.000 11.925 30 GLY C O 1
ATOM 2629 N N . LEU C 1 31 ? 28.196 0.247 52.881 1.000 11.754 31 LEU C N 1
ATOM 2630 C CA . LEU C 1 31 ? 28.003 1.415 53.725 1.000 12.172 31 LEU C CA 1
ATOM 2631 C C . LEU C 1 31 ? 26.645 2.048 53.439 1.000 11.192 31 LEU C C 1
ATOM 2632 O O . LEU C 1 31 ? 25.901 2.391 54.354 1.000 10.505 31 LEU C O 1
ATOM 2648 N N . TYR C 1 32 ? 26.327 2.198 52.152 1.000 10.207 32 TYR C N 1
ATOM 2649 C CA . TYR C 1 32 ? 25.035 2.707 51.733 1.000 10.501 32 TYR C CA 1
ATOM 2650 C C . TYR C 1 32 ? 24.218 1.575 51.114 1.000 10.571 32 TYR C C 1
ATOM 2651 O O . TYR C 1 32 ? 24.672 0.940 50.164 1.000 10.164 32 TYR C O 1
ATOM 2669 N N . LYS C 1 33 ? 23.003 1.348 51.635 1.000 11.857 33 LYS C N 1
ATOM 2670 C CA . LYS C 1 33 ? 22.220 0.168 51.283 1.000 13.511 33 LYS C CA 1
ATOM 2671 C C . LYS C 1 33 ? 21.491 0.394 49.964 1.000 13.052 33 LYS C C 1
ATOM 2672 O O . LYS C 1 33 ? 21.074 1.507 49.653 1.000 13.511 33 LYS C O 1
ATOM 2691 N N . ILE C 1 34 ? 21.375 -0.683 49.180 1.000 12.265 34 ILE C N 1
ATOM 2692 C CA . ILE C 1 34 ? 20.474 -0.733 48.045 1.000 12.043 34 ILE C CA 1
ATOM 2693 C C . ILE C 1 34 ? 19.481 -1.845 48.352 1.000 12.032 34 ILE C C 1
ATOM 2694 O O . ILE C 1 34 ? 19.890 -2.959 48.656 1.000 11.953 34 ILE C O 1
ATOM 2710 N N . ASP C 1 35 ? 18.192 -1.518 48.304 1.000 13.028 35 ASP C N 1
ATOM 2711 C CA . ASP C 1 35 ? 17.131 -2.500 48.442 1.000 14.852 35 ASP C CA 1
ATOM 2712 C C . ASP C 1 35 ? 16.719 -2.952 47.039 1.000 14.523 35 ASP C C 1
ATOM 2713 O O . ASP C 1 35 ? 16.010 -2.225 46.345 1.000 13.817 35 ASP C O 1
ATOM 2722 N N . PRO C 1 36 ? 17.113 -4.172 46.605 1.000 15.372 36 PRO C N 1
ATOM 2723 C CA . PRO C 1 36 ? 16.819 -4.652 45.250 1.000 15.702 36 PRO C CA 1
ATOM 2724 C C . PRO C 1 36 ? 15.354 -5.004 44.986 1.000 15.754 36 PRO C C 1
ATOM 2725 O O . PRO C 1 36 ? 14.996 -5.304 43.848 1.000 14.919 36 PRO C O 1
ATOM 2736 N N . HIS C 1 37 ? 14.526 -4.963 46.044 1.000 16.484 37 HIS C N 1
ATOM 2737 C CA . HIS C 1 37 ? 13.092 -5.203 45.943 1.000 18.132 37 HIS C CA 1
ATOM 2738 C C . HIS C 1 37 ? 12.321 -3.915 45.643 1.000 16.588 37 HIS C C 1
ATOM 2739 O O . HIS C 1 37 ? 11.231 -3.973 45.080 1.000 16.813 37 HIS C O 1
ATOM 2754 N N . ALA C 1 38 ? 12.859 -2.755 46.043 1.000 14.470 38 ALA C N 1
ATOM 2755 C CA . ALA C 1 38 ? 12.124 -1.502 45.932 1.000 15.004 38 ALA C CA 1
ATOM 2756 C C . ALA C 1 38 ? 11.937 -1.100 44.467 1.000 15.437 38 ALA C C 1
ATOM 2757 O O . ALA C 1 38 ? 12.784 -1.394 43.623 1.000 15.122 38 ALA C O 1
ATOM 2764 N N . THR C 1 39 ? 10.831 -0.398 44.179 1.000 16.004 39 THR C N 1
ATOM 2765 C CA . THR C 1 39 ? 10.542 0.072 42.833 1.000 15.835 39 THR C CA 1
ATOM 2766 C C . THR C 1 39 ? 10.587 1.594 42.765 1.000 15.651 39 THR C C 1
ATOM 2767 O O . THR C 1 39 ? 10.648 2.159 41.676 1.000 17.457 39 THR C O 1
ATOM 2778 N N . VAL C 1 40 ? 10.583 2.278 43.908 1.000 14.534 40 VAL C N 1
ATOM 2779 C CA . VAL C 1 40 ? 10.775 3.720 43.869 1.000 14.033 40 VAL C CA 1
ATOM 2780 C C . VAL C 1 40 ? 11.915 4.096 44.808 1.000 12.368 40 VAL C C 1
ATOM 2781 O O . VAL C 1 40 ? 12.118 3.439 45.821 1.000 11.785 40 VAL C O 1
ATOM 2794 N N . PHE C 1 41 ? 12.702 5.107 44.405 1.000 11.693 41 PHE C N 1
ATOM 2795 C CA . PHE C 1 41 ? 13.921 5.459 45.115 1.000 11.142 41 PHE C CA 1
ATOM 2796 C C . PHE C 1 41 ? 14.021 6.960 45.312 1.000 11.584 41 PHE C C 1
ATOM 2797 O O . PHE C 1 41 ? 13.818 7.727 44.373 1.000 12.514 41 PHE C O 1
ATOM 2814 N N . GLY C 1 42 ? 14.371 7.359 46.537 1.000 12.669 42 GLY C N 1
ATOM 2815 C CA . GLY C 1 42 ? 14.657 8.748 46.833 1.000 13.482 42 GLY C CA 1
ATOM 2816 C C . GLY C 1 42 ? 13.393 9.573 47.033 1.000 14.828 42 GLY C C 1
ATOM 2817 O O . GLY C 1 42 ? 12.282 9.045 46.988 1.000 15.812 42 GLY C O 1
ATOM 2821 N N . GLN C 1 43 ? 13.601 10.880 47.222 1.000 15.481 43 GLN C N 1
ATOM 2822 C CA . GLN C 1 43 ? 12.558 11.807 47.614 1.000 16.788 43 GLN C CA 1
ATOM 2823 C C . GLN C 1 43 ? 11.620 12.071 46.437 1.000 18.579 43 GLN C C 1
ATOM 2824 O O . GLN C 1 43 ? 10.525 12.588 46.653 1.000 18.158 43 GLN C O 1
ATOM 2838 N N . ASN C 1 44 ? 12.048 11.724 45.209 1.000 20.470 44 ASN C N 1
ATOM 2839 C CA . ASN C 1 44 ? 11.274 12.000 44.002 1.000 21.231 44 ASN C CA 1
ATOM 2840 C C . ASN C 1 44 ? 10.721 10.710 43.391 1.000 20.927 44 ASN C C 1
ATOM 2841 O O . ASN C 1 44 ? 10.240 10.726 42.256 1.000 21.997 44 ASN C O 1
ATOM 2852 N N . ASN C 1 45 ? 10.812 9.606 44.141 1.000 18.915 45 ASN C N 1
ATOM 2853 C CA . ASN C 1 45 ? 10.220 8.322 43.786 1.000 18.394 45 ASN C CA 1
ATOM 2854 C C . ASN C 1 45 ? 10.614 7.912 42.373 1.000 16.811 45 ASN C C 1
ATOM 2855 O O . ASN C 1 45 ? 9.778 7.517 41.557 1.000 16.281 45 ASN C O 1
ATOM 2866 N N . LYS C 1 46 ? 11.920 7.936 42.137 1.000 14.143 46 LYS C N 1
ATOM 2867 C CA . LYS C 1 46 ? 12.462 7.557 40.852 1.000 13.703 46 LYS C CA 1
ATOM 2868 C C . LYS C 1 46 ? 12.538 6.040 40.748 1.000 12.154 46 LYS C C 1
ATOM 2869 O O . LYS C 1 46 ? 12.595 5.325 41.751 1.000 11.652 46 LYS C O 1
ATOM 2888 N N . THR C 1 47 ? 12.556 5.573 39.500 1.000 11.329 47 THR C N 1
ATOM 2889 C CA . THR C 1 47 ? 12.843 4.176 39.206 1.000 10.639 47 THR C CA 1
ATOM 2890 C C . THR C 1 47 ? 14.304 3.891 39.546 1.000 9.286 47 THR C C 1
ATOM 2891 O O . THR C 1 47 ? 15.144 4.803 39.570 1.000 8.825 47 THR C O 1
ATOM 2902 N N . LEU C 1 48 ? 14.589 2.607 39.791 1.000 8.478 48 LEU C N 1
ATOM 2903 C CA . LEU C 1 48 ? 15.960 2.165 39.976 1.000 8.313 48 LEU C CA 1
ATOM 2904 C C . LEU C 1 48 ? 16.836 2.692 38.836 1.000 8.572 48 LEU C C 1
ATOM 2905 O O . LEU C 1 48 ? 17.941 3.172 39.080 1.000 8.630 48 LEU C O 1
ATOM 2921 N N . GLU C 1 49 ? 16.330 2.628 37.600 1.000 8.884 49 GLU C N 1
ATOM 2922 C CA . GLU C 1 49 ? 17.110 2.987 36.429 1.000 9.903 49 GLU C CA 1
ATOM 2923 C C . GLU C 1 4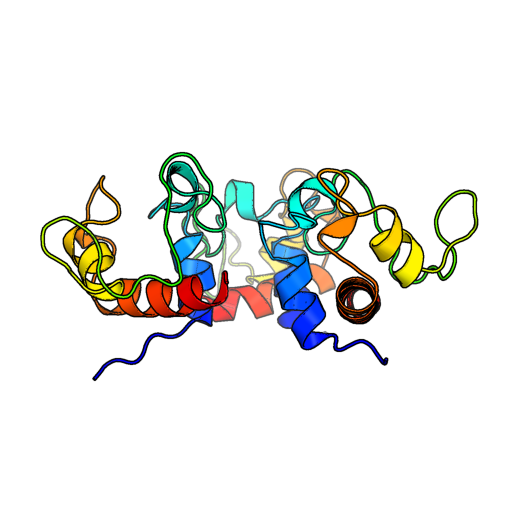9 ? 17.418 4.484 36.428 1.000 10.374 49 GLU C C 1
ATOM 2924 O O . GLU C 1 49 ? 18.528 4.880 36.103 1.000 10.298 49 GLU C O 1
ATOM 2936 N N . ASN C 1 50 ? 16.427 5.314 36.761 1.000 10.971 50 ASN C N 1
ATOM 2937 C CA . ASN C 1 50 ? 16.604 6.759 36.703 1.000 11.425 50 ASN C CA 1
ATOM 2938 C C . ASN C 1 50 ? 17.411 7.283 37.886 1.000 10.852 50 ASN C C 1
ATOM 2939 O O . ASN C 1 50 ? 18.103 8.291 37.747 1.000 12.178 50 ASN C O 1
ATOM 2950 N N . ILE C 1 51 ? 17.323 6.645 39.056 1.000 10.268 51 ILE C N 1
ATOM 2951 C CA . ILE C 1 51 ? 18.134 7.114 40.173 1.000 10.352 51 ILE C CA 1
ATOM 2952 C C . ILE C 1 51 ? 19.604 6.876 39.824 1.000 9.620 51 ILE C C 1
ATOM 2953 O O . ILE C 1 51 ? 20.448 7.723 40.113 1.000 9.697 51 ILE C O 1
ATOM 2969 N N . ILE C 1 52 ? 19.902 5.757 39.148 1.000 9.155 52 ILE C N 1
ATOM 2970 C CA . ILE C 1 52 ? 21.280 5.443 38.796 1.000 8.575 52 ILE C CA 1
ATOM 2971 C C . ILE C 1 52 ? 21.746 6.396 37.696 1.000 8.559 52 ILE C C 1
ATOM 2972 O O . ILE C 1 52 ? 22.817 6.989 37.810 1.000 8.274 52 ILE C O 1
ATOM 2988 N N . ALA C 1 53 ? 20.915 6.570 36.662 1.000 8.889 53 ALA C N 1
ATOM 2989 C CA . ALA C 1 53 ? 21.247 7.432 35.540 1.000 9.415 53 ALA C CA 1
ATOM 2990 C C . ALA C 1 53 ? 21.511 8.861 36.026 1.000 9.735 53 ALA C C 1
ATOM 2991 O O . ALA C 1 53 ? 22.506 9.466 35.656 1.000 9.950 53 ALA C O 1
ATOM 2998 N N . GLU C 1 54 ? 20.614 9.412 36.848 1.000 10.580 54 GLU C N 1
ATOM 2999 C CA . GLU C 1 54 ? 20.675 10.829 37.185 1.000 12.011 54 GLU C CA 1
ATOM 3000 C C . GLU C 1 54 ? 21.695 11.119 38.287 1.000 11.165 54 GLU C C 1
ATOM 3001 O O . GLU C 1 54 ? 22.253 12.208 38.306 1.000 10.271 54 GLU C O 1
ATOM 3013 N N . ASP C 1 55 ? 21.935 10.177 39.210 1.000 10.507 55 ASP C N 1
ATOM 3014 C CA . ASP C 1 55 ? 22.583 10.532 40.463 1.000 10.722 55 ASP C CA 1
ATOM 3015 C C . ASP C 1 55 ? 23.853 9.715 40.734 1.000 8.816 55 ASP C C 1
ATOM 3016 O O . ASP C 1 55 ? 24.641 10.135 41.595 1.000 8.123 55 ASP C O 1
ATOM 3025 N N . MET C 1 56 ? 24.079 8.598 40.014 1.000 7.103 56 MET C N 1
ATOM 3026 C CA . MET C 1 56 ? 25.165 7.692 40.368 1.000 6.758 56 MET C CA 1
ATOM 3027 C C . MET C 1 56 ? 26.128 7.470 39.203 1.000 7.348 56 MET C C 1
ATOM 3028 O O . MET C 1 56 ? 25.746 7.513 38.050 1.000 7.971 56 MET C O 1
ATOM 3041 N N . PRO C 1 57 ? 27.434 7.223 39.421 1.000 7.581 57 PRO C N 1
ATOM 3042 C CA . PRO C 1 57 ? 28.055 7.339 40.732 1.000 7.675 57 PRO C CA 1
ATOM 3043 C C . PRO C 1 57 ? 28.130 8.817 41.094 1.000 7.764 57 PRO C C 1
ATOM 3044 O O . PRO C 1 57 ? 28.001 9.672 40.226 1.000 7.160 57 PRO C O 1
ATOM 3055 N N . GLN C 1 58 ? 28.357 9.107 42.371 1.000 8.655 58 GLN C N 1
ATOM 3056 C CA . GLN C 1 58 ? 28.286 10.480 42.841 1.000 9.366 58 GLN C CA 1
ATOM 3057 C C . GLN C 1 58 ? 29.452 11.312 42.296 1.000 10.181 58 GLN C C 1
ATOM 3058 O O . GLN C 1 58 ? 29.271 12.495 42.039 1.000 9.933 58 GLN C O 1
ATOM 3072 N N . LEU C 1 59 ? 30.616 10.686 42.077 1.000 11.081 59 LEU C N 1
ATOM 3073 C CA . LEU C 1 59 ? 31.783 11.379 41.546 1.000 12.251 59 LEU C CA 1
ATOM 3074 C C . LEU C 1 59 ? 31.431 12.085 40.238 1.000 12.149 59 LEU C C 1
ATOM 3075 O O . LEU C 1 59 ? 31.845 13.223 40.003 1.000 11.478 59 LEU C O 1
ATOM 3091 N N . ASN C 1 60 ? 30.719 11.364 39.368 1.000 12.193 60 ASN C N 1
ATOM 3092 C CA . ASN C 1 60 ? 30.267 11.920 38.106 1.000 12.437 60 ASN C CA 1
ATOM 3093 C C . ASN C 1 60 ? 29.081 11.114 37.593 1.000 11.193 60 ASN C C 1
ATOM 3094 O O . ASN C 1 60 ? 29.269 10.090 36.941 1.000 10.571 60 ASN C O 1
ATOM 3105 N N . PRO C 1 61 ? 27.839 11.557 37.877 1.000 10.083 61 PRO C N 1
ATOM 3106 C CA . PRO C 1 61 ? 26.642 10.842 37.429 1.000 10.367 61 PRO C CA 1
ATOM 3107 C C . PRO C 1 61 ? 26.554 10.628 35.922 1.000 10.607 61 PRO C C 1
ATOM 3108 O O . PRO C 1 61 ? 25.979 9.651 35.459 1.000 10.589 61 PRO C O 1
ATOM 3119 N N . ALA C 1 62 ? 27.182 11.509 35.145 1.000 11.619 62 ALA C N 1
ATOM 3120 C CA . ALA C 1 62 ? 27.129 11.394 33.699 1.000 12.612 62 ALA C CA 1
ATOM 3121 C C . ALA C 1 62 ? 27.933 10.198 33.185 1.000 13.592 62 ALA C C 1
ATOM 3122 O O . ALA C 1 62 ? 27.803 9.861 32.014 1.000 15.822 62 ALA C O 1
ATOM 3129 N N . SER C 1 63 ? 28.763 9.555 34.023 1.000 12.945 63 SER C N 1
ATOM 3130 C CA . SER C 1 63 ? 29.580 8.436 33.563 1.000 12.788 63 SER C CA 1
ATOM 3131 C C . SER C 1 63 ? 28.794 7.129 33.482 1.000 12.521 63 SER C C 1
ATOM 3132 O O . SER C 1 63 ? 29.315 6.162 32.947 1.000 13.330 63 SER C O 1
ATOM 3140 N N . CYS C 1 64 ? 27.564 7.084 34.018 1.000 11.916 64 CYS C N 1
ATOM 3141 C CA . CYS C 1 64 ? 26.681 5.936 33.860 1.000 11.156 64 CYS C CA 1
ATOM 3142 C C . CYS C 1 64 ? 25.311 6.473 33.463 1.000 10.906 64 CYS C C 1
ATOM 3143 O O . CYS C 1 64 ? 24.531 6.862 34.315 1.000 10.620 64 CYS C O 1
ATOM 3150 N N . GLY C 1 65 ? 25.034 6.534 32.161 1.000 10.855 65 GLY C N 1
ATOM 3151 C CA . GLY C 1 65 ? 23.800 7.123 31.679 1.000 11.262 65 GLY C CA 1
ATOM 3152 C C . GLY C 1 65 ? 22.683 6.091 31.574 1.000 11.942 65 GLY C C 1
ATOM 3153 O O . GLY C 1 65 ? 22.737 5.056 32.215 1.000 12.063 65 GLY C O 1
ATOM 3157 N N . ALA C 1 66 ? 21.699 6.370 30.714 1.000 12.439 66 ALA C N 1
ATOM 3158 C CA . ALA C 1 66 ? 20.438 5.643 30.713 1.000 12.572 66 ALA C CA 1
ATOM 3159 C C . ALA C 1 66 ? 20.653 4.149 30.454 1.000 12.410 66 ALA C C 1
ATOM 3160 O O . ALA C 1 66 ? 20.032 3.312 31.105 1.000 11.414 66 ALA C O 1
ATOM 3167 N N . GLU C 1 67 ? 21.483 3.824 29.458 1.000 12.939 67 GLU C N 1
ATOM 3168 C CA . GLU C 1 67 ? 21.691 2.437 29.064 1.000 14.182 67 GLU C CA 1
ATOM 3169 C C . GLU C 1 67 ? 22.462 1.668 30.136 1.000 11.896 67 GLU C C 1
ATOM 3170 O O . GLU C 1 67 ? 22.092 0.549 30.456 1.000 10.628 67 GLU C O 1
ATOM 3182 N N . CYS C 1 68 ? 23.580 2.241 30.606 1.000 10.954 68 CYS C N 1
ATOM 3183 C CA . CYS C 1 68 ? 24.376 1.706 31.705 1.000 10.662 68 CYS C CA 1
ATOM 3184 C C . CYS C 1 68 ? 23.472 1.416 32.911 1.000 9.613 68 CYS C C 1
ATOM 3185 O O . CYS C 1 68 ? 23.490 0.322 33.479 1.000 9.161 68 CYS C O 1
ATOM 3192 N N . ALA C 1 69 ? 22.665 2.412 33.281 1.000 8.846 69 ALA C N 1
ATOM 3193 C CA . ALA C 1 69 ? 21.761 2.322 34.419 1.000 8.476 69 ALA C CA 1
ATOM 3194 C C . ALA C 1 69 ? 20.810 1.144 34.257 1.000 7.943 69 ALA C C 1
ATOM 3195 O O . ALA C 1 69 ? 20.555 0.425 35.219 1.000 7.468 69 ALA C O 1
ATOM 3202 N N . ALA C 1 70 ? 20.312 0.946 33.031 1.000 7.299 70 ALA C N 1
ATOM 3203 C CA . ALA C 1 70 ? 19.336 -0.105 32.768 1.000 7.231 70 ALA C CA 1
ATOM 3204 C C . ALA C 1 70 ? 19.967 -1.485 32.933 1.000 6.887 70 ALA C C 1
ATOM 3205 O O . ALA C 1 70 ? 19.354 -2.375 33.530 1.000 6.428 70 ALA C O 1
ATOM 3212 N N . ASP C 1 71 ? 21.182 -1.655 32.382 1.000 6.587 71 ASP C N 1
ATOM 3213 C CA . ASP C 1 71 ? 21.933 -2.891 32.541 1.000 6.635 71 ASP C CA 1
ATOM 3214 C C . ASP C 1 71 ? 22.220 -3.128 34.027 1.000 5.999 71 ASP C C 1
ATOM 3215 O O . ASP C 1 71 ? 22.027 -4.233 34.520 1.000 5.416 71 ASP C O 1
ATOM 3224 N N . ILE C 1 72 ? 22.733 -2.108 34.741 1.000 5.644 72 ILE C N 1
ATOM 3225 C CA . ILE C 1 72 ? 23.039 -2.281 36.160 1.000 5.675 72 ILE C CA 1
ATOM 3226 C C . ILE C 1 72 ? 21.767 -2.590 36.944 1.000 5.603 72 ILE C C 1
ATOM 3227 O O . ILE C 1 72 ? 21.772 -3.483 37.803 1.000 5.567 72 ILE C O 1
ATOM 3243 N N . ALA C 1 73 ? 20.678 -1.877 36.634 1.000 5.602 73 ALA C N 1
ATOM 3244 C CA . ALA C 1 73 ? 19.406 -2.154 37.296 1.000 5.723 73 ALA C CA 1
ATOM 3245 C C . ALA C 1 73 ? 18.981 -3.615 37.097 1.000 5.645 73 ALA C C 1
ATOM 3246 O O . ALA C 1 73 ? 18.544 -4.261 38.057 1.000 5.657 73 ALA C O 1
ATOM 3253 N N . ALA C 1 74 ? 19.130 -4.121 35.862 1.000 5.781 74 ALA C N 1
ATOM 3254 C CA . ALA C 1 74 ? 18.801 -5.497 35.514 1.000 5.943 74 ALA C CA 1
ATOM 3255 C C . ALA C 1 74 ? 19.621 -6.474 36.355 1.000 6.091 74 ALA C C 1
ATOM 3256 O O . ALA C 1 74 ? 19.107 -7.500 36.774 1.000 6.111 74 ALA C O 1
ATOM 3263 N N . TYR C 1 75 ? 20.891 -6.143 36.629 1.000 6.195 75 TYR C N 1
ATOM 3264 C CA . TYR C 1 75 ? 21.724 -6.997 37.465 1.000 6.131 75 TYR C CA 1
ATOM 3265 C C . TYR C 1 75 ? 21.303 -6.922 38.938 1.000 6.056 75 TYR C C 1
ATOM 3266 O O . TYR C 1 75 ? 21.243 -7.947 39.616 1.000 6.334 75 TYR C O 1
ATOM 3284 N N . ILE C 1 76 ? 21.025 -5.719 39.439 1.000 5.896 76 ILE C N 1
ATOM 3285 C CA . ILE C 1 76 ? 20.666 -5.508 40.837 1.000 6.128 76 ILE C CA 1
ATOM 3286 C C . ILE C 1 76 ? 19.406 -6.287 41.232 1.000 6.259 76 ILE C C 1
ATOM 3287 O O . ILE C 1 76 ? 19.300 -6.753 42.367 1.000 6.191 76 ILE C O 1
ATOM 3303 N N . ARG C 1 77 ? 18.454 -6.455 40.307 1.000 6.828 77 ARG C N 1
ATOM 3304 C CA . ARG C 1 77 ? 17.234 -7.186 40.605 1.000 7.570 77 ARG C CA 1
ATOM 3305 C C . ARG C 1 77 ? 17.560 -8.627 40.982 1.000 8.054 77 ARG C C 1
ATOM 3306 O O . ARG C 1 77 ? 16.825 -9.231 41.762 1.000 9.388 77 ARG C O 1
ATOM 3327 N N . THR C 1 78 ? 18.671 -9.162 40.463 1.000 8.227 78 THR C N 1
ATOM 3328 C CA . THR C 1 78 ? 19.028 -10.542 40.747 1.000 8.955 78 THR C CA 1
ATOM 3329 C C . THR C 1 78 ? 19.421 -10.729 42.208 1.000 9.342 78 THR C C 1
ATOM 3330 O O . THR C 1 78 ? 19.399 -11.858 42.692 1.000 9.519 78 THR C O 1
ATOM 3341 N N . TRP C 1 79 ? 19.726 -9.638 42.927 1.000 9.544 79 TRP C N 1
ATOM 3342 C CA . TRP C 1 79 ? 20.105 -9.731 44.326 1.000 10.457 79 TRP C CA 1
ATOM 3343 C C . TRP C 1 79 ? 18.909 -10.092 45.207 1.000 11.627 79 TRP C C 1
ATOM 3344 O O . TRP C 1 79 ? 19.093 -10.501 46.357 1.000 12.417 79 TRP C O 1
ATOM 3365 N N . ALA C 1 80 ? 17.702 -9.846 44.692 1.000 13.626 80 ALA C N 1
ATOM 3366 C CA . ALA C 1 80 ? 16.478 -10.292 45.339 1.000 15.830 80 ALA C CA 1
ATOM 3367 C C . ALA C 1 80 ? 16.428 -11.824 45.295 1.000 16.764 80 ALA C C 1
ATOM 3368 O O . ALA C 1 80 ? 16.098 -12.386 46.348 1.000 20.536 80 ALA C O 1
#

Organism: Teredinibacter turnerae (strain ATCC 39867 / T7901) (NCBI:txid377629)

Foldseek 3Di:
DAAAQVVLLVLCPDVVQPVCVAQNSQRNHVGRDDLVDQFDDDVRDGQLCCQQPCGDVVDSPVQHNR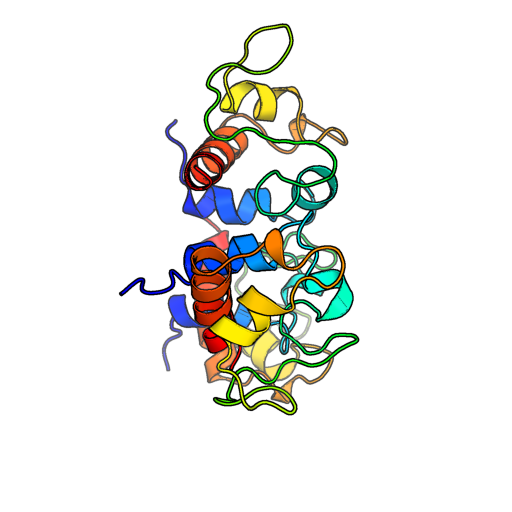NSNNNNVNNNVSVD/DAAAAQVLLLCLCVPVVLPVCVCQNSQQPPPGGDDLPDQFDDPVGDGQQCCQCPCGPVVDSPVQHRRNSNNNNVNNNVSD/DAAAQVLLLCLCVPVVQPVCVAQNSQQPHVGGDDLPDQFDDPVGDGQQVCQQPCGPPVDSPVQHNHNSNNNNSNNNVSD

B-factor: mean 12.44, std 5.4, range [4.63, 43.86]

Radius of gyration: 19.21 Å; Cα contacts (8 Å, |Δi|>4): 434; chains: 3; bounding box: 46×44×48 Å

Secondary structure (DSSP, 8-state):
----HHHHHHHHH-TTT-HHHHH-TTS-SSS---TT-S-BTTTTB-HHHHHHHH-STT-GGGS-HHHHHHHHHHHHGGG-/-----HHHHHHHHH-TTT-HHHHH-TTS-SSS---TT-S-BTTTTB-HHHHHHHH-STT-GGGS-HHHHHHHHHHHHTT-/----HHHHHHHHT-TTT-HHHHH-SSS-SSS---TT-S-BTTTTB-HHHHHHHH-SSS-GGGS-HHHHHHHHHHHGGG-

Sequence (239 aa):
YVGNAANGQLLYANATLDCTNCHGAMGDGLYKIDPHATVFGQNNKTLENIIAEDMPQLNPASCGAECAADIAAYIRTWAGGYVGNAANGQLLYANATLDCTNCHGAMGDGLYKIDPHATVFGQNNKTLENIIAEDMPQLNPASCGAECAADIAAYIRTWAYVGNAANGQLLYANATLDCTNCHGAMGDGLYKIDPHATVFGQNNKTLENIIAEDMPQLNPASCGAECAADIAAYIRTWA